Protein AF-A0A6A6MNB9-F1 (afdb_monomer_lite)

Sequence (271 aa):
MAFPYVEAVLGFMVLMYVFETYLDLRQHSALKLPTLPKTLEGVISQEKFEKSRAYSLDKSHFNFVHEFVTILLDSAILYFGILPWLWKITDLPFSLYSTFVIEARHGFNKQTIWLFSRDLFKGICVAIVLGPPIVSAIVLIVQAYMYGFFKNKRIVLYDTLIQQCKDDEEIVAVIAHEVGHWKLNHTMYSFIAVQILTFLQFGGYTLVRNSSDLFRSFGFDTQPVLIGLIIFQHTVIPLQHLVSFGLNLADAFAKKLGYASALRAGLVKLQ

Organism: Hevea brasiliensis (NCBI:txid3981)

Foldseek 3Di:
DQDLLLCVLLVVLVVVLVVVVVVLVVVLVVLPDLDDPPVCVPLDDSVRSVVVSVVVNVVSVVVVVVSVVVSVVVNCCQVVLVVVVVVCLVCVVVVCCCQVPVCVVVVNHDDDPVVVVVVSVVSVVVCVVPPPVVVVVVVPDDAADKDDDDPDTDGDDDPVNVVPDPDPVLVVLVVVVRVVCVVVCVVVVVVVVVVVVVVVLVVVLVVCQPPCSQCVSSPDNDRDPVVSSVSSVSVCVVVVVVVVVVVVVCVVVVVVVPCVPSVVVNVSVVD

Radius of gyration: 25.66 Å; chains: 1; bounding box: 55×46×77 Å

Structure (mmCIF, N/CA/C/O backbone):
data_AF-A0A6A6MNB9-F1
#
_entry.id   AF-A0A6A6MNB9-F1
#
loop_
_atom_site.group_PDB
_atom_site.id
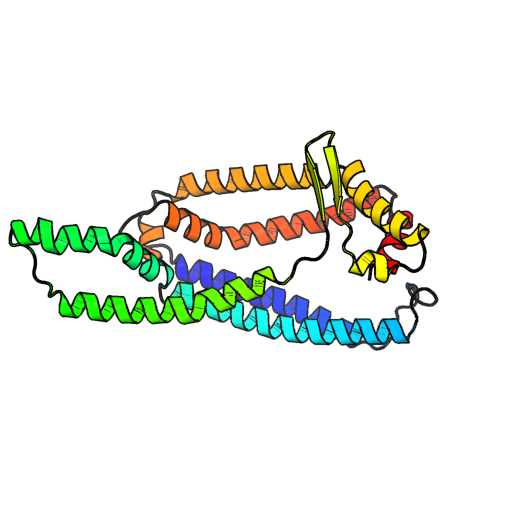_atom_site.type_symbol
_atom_site.label_atom_id
_atom_site.label_alt_id
_atom_site.label_comp_id
_atom_site.label_asym_id
_atom_site.label_entity_id
_atom_site.label_seq_id
_atom_site.pdbx_PDB_ins_code
_atom_site.Cartn_x
_atom_site.Cartn_y
_atom_site.Cartn_z
_atom_site.occupancy
_atom_site.B_iso_or_equiv
_atom_site.auth_seq_id
_atom_site.auth_comp_id
_atom_site.auth_asym_id
_atom_site.auth_atom_id
_atom_site.pdbx_PDB_model_num
ATOM 1 N N . MET A 1 1 ? 28.739 -13.456 -9.953 1.00 53.12 1 MET A N 1
ATOM 2 C CA . MET A 1 1 ? 27.298 -13.773 -10.037 1.00 53.12 1 MET A CA 1
ATOM 3 C C . MET A 1 1 ? 26.547 -12.527 -9.624 1.00 53.12 1 MET A C 1
ATOM 5 O O . MET A 1 1 ? 26.899 -11.970 -8.591 1.00 53.12 1 MET A O 1
ATOM 9 N N . ALA A 1 2 ? 25.614 -12.049 -10.449 1.00 72.12 2 ALA A N 1
ATOM 10 C CA . ALA A 1 2 ? 24.735 -10.951 -10.056 1.00 72.12 2 ALA A CA 1
ATOM 11 C C . ALA A 1 2 ? 23.847 -11.417 -8.892 1.00 72.12 2 ALA A C 1
ATOM 13 O O . ALA A 1 2 ? 23.491 -12.595 -8.824 1.00 72.12 2 ALA A O 1
ATOM 14 N N . PHE A 1 3 ? 23.550 -10.524 -7.951 1.00 78.06 3 PHE A N 1
ATOM 15 C CA . PHE A 1 3 ? 22.668 -10.844 -6.834 1.00 78.06 3 PHE A CA 1
ATOM 16 C C . PHE A 1 3 ? 21.230 -11.055 -7.354 1.00 78.06 3 PHE A C 1
ATOM 18 O O . PHE A 1 3 ? 20.764 -10.229 -8.139 1.00 78.06 3 PHE A O 1
ATOM 25 N N . PRO A 1 4 ? 20.523 -12.127 -6.949 1.00 84.62 4 PRO A N 1
ATOM 26 C CA . PRO A 1 4 ? 19.180 -12.439 -7.442 1.00 84.62 4 PRO A CA 1
ATOM 27 C C . PRO A 1 4 ? 18.123 -11.559 -6.749 1.00 84.62 4 PRO A C 1
ATOM 29 O O . PRO A 1 4 ? 17.464 -11.970 -5.793 1.00 84.62 4 PRO A O 1
ATOM 32 N N . TYR A 1 5 ? 18.019 -10.293 -7.170 1.00 83.25 5 TYR A N 1
ATOM 33 C CA . TYR A 1 5 ? 17.159 -9.297 -6.516 1.00 83.25 5 TYR A CA 1
ATOM 34 C C . TYR A 1 5 ? 15.671 -9.654 -6.584 1.00 83.25 5 TYR A C 1
ATOM 36 O O . TYR A 1 5 ? 14.959 -9.465 -5.600 1.00 83.25 5 TYR A O 1
ATOM 44 N N . VAL A 1 6 ? 15.205 -10.174 -7.720 1.00 83.19 6 VAL A N 1
ATOM 45 C CA . VAL A 1 6 ? 13.795 -10.533 -7.925 1.00 83.19 6 VAL A CA 1
ATOM 46 C C . VAL A 1 6 ? 13.410 -11.683 -7.002 1.00 83.19 6 VAL A C 1
ATOM 48 O O . VAL A 1 6 ? 12.414 -11.600 -6.289 1.00 83.19 6 VAL A O 1
ATOM 51 N N . GLU A 1 7 ? 14.235 -12.723 -6.946 1.00 88.19 7 GLU A N 1
ATOM 52 C CA . GLU A 1 7 ? 14.025 -13.897 -6.105 1.00 88.19 7 GLU A CA 1
ATOM 53 C C . GLU A 1 7 ? 14.111 -13.548 -4.618 1.00 88.19 7 GLU A C 1
ATOM 55 O O . GLU A 1 7 ? 13.328 -14.065 -3.824 1.00 88.19 7 GLU A O 1
ATOM 60 N N . ALA A 1 8 ? 15.020 -12.645 -4.233 1.00 87.12 8 ALA A N 1
ATOM 61 C CA . ALA A 1 8 ? 15.122 -12.165 -2.859 1.00 87.12 8 ALA A CA 1
ATOM 62 C C . ALA A 1 8 ? 13.871 -11.379 -2.430 1.00 87.12 8 ALA A C 1
ATOM 64 O O . ALA A 1 8 ? 13.353 -11.610 -1.335 1.00 87.12 8 ALA A O 1
ATOM 65 N N . VAL A 1 9 ? 13.364 -10.486 -3.290 1.00 85.06 9 VAL A N 1
ATOM 66 C CA . VAL A 1 9 ? 12.137 -9.719 -3.024 1.00 85.06 9 VAL A CA 1
ATOM 67 C C . VAL A 1 9 ? 10.927 -10.651 -2.954 1.00 85.06 9 VAL A C 1
ATOM 69 O O . VAL A 1 9 ? 10.207 -10.614 -1.958 1.00 85.06 9 VAL A O 1
ATOM 72 N N . LEU A 1 10 ? 10.746 -11.550 -3.929 1.00 87.38 10 LEU A N 1
ATOM 73 C CA . LEU A 1 10 ? 9.660 -12.542 -3.913 1.00 87.38 10 LEU A CA 1
ATOM 74 C C . LEU A 1 10 ? 9.721 -13.442 -2.680 1.00 87.38 10 LEU A C 1
ATOM 76 O O . LEU A 1 10 ? 8.710 -13.651 -2.013 1.00 87.38 10 LEU A O 1
ATOM 80 N N . GLY A 1 11 ? 10.907 -13.959 -2.355 1.00 89.75 11 GLY A N 1
ATOM 81 C CA . GLY A 1 11 ? 11.104 -14.827 -1.199 1.00 89.75 11 GLY A CA 1
ATOM 82 C C . GLY A 1 11 ? 10.726 -14.131 0.105 1.00 89.75 11 GLY A C 1
ATOM 83 O O . GLY A 1 11 ? 10.051 -14.723 0.948 1.00 89.75 11 GLY A O 1
ATOM 84 N N . PHE A 1 12 ? 11.095 -12.857 0.252 1.00 88.06 12 PHE A N 1
ATOM 85 C CA . PHE A 1 12 ? 10.701 -12.071 1.413 1.00 88.06 12 PHE A CA 1
ATOM 86 C C . PHE A 1 12 ? 9.191 -11.782 1.447 1.00 88.06 12 PHE A C 1
ATOM 88 O O . PHE A 1 12 ? 8.575 -11.927 2.501 1.00 88.06 12 PHE A O 1
ATOM 95 N N . MET A 1 13 ? 8.583 -11.417 0.314 1.00 87.12 13 MET A N 1
ATOM 96 C CA . MET A 1 13 ? 7.137 -11.170 0.224 1.00 87.12 13 MET A CA 1
ATOM 97 C C . MET A 1 13 ? 6.328 -12.404 0.633 1.00 87.12 13 MET A C 1
ATOM 99 O O . MET A 1 13 ? 5.415 -12.300 1.449 1.00 87.12 13 MET A O 1
ATOM 103 N N . VAL A 1 14 ? 6.706 -13.586 0.136 1.00 90.81 14 VAL A N 1
ATOM 104 C CA . VAL A 1 14 ? 6.062 -14.854 0.509 1.00 90.81 14 VAL A CA 1
ATOM 105 C C . VAL A 1 14 ? 6.261 -15.158 1.994 1.00 90.81 14 VAL A C 1
ATOM 107 O O . VAL A 1 14 ? 5.316 -15.571 2.664 1.00 90.81 14 VAL A O 1
ATOM 110 N N . LEU A 1 15 ? 7.462 -14.932 2.534 1.00 91.88 15 LEU A N 1
ATOM 111 C CA . LEU A 1 15 ? 7.738 -15.129 3.959 1.00 91.88 15 LEU A CA 1
ATOM 112 C C . LEU A 1 15 ? 6.849 -14.239 4.835 1.00 91.88 15 LEU A C 1
ATOM 114 O O . LEU A 1 15 ? 6.270 -14.729 5.808 1.00 91.88 15 LEU A O 1
ATOM 118 N N . MET A 1 16 ? 6.717 -12.958 4.487 1.00 87.69 16 MET A N 1
ATOM 119 C CA . MET A 1 16 ? 5.851 -12.028 5.212 1.00 87.69 16 MET A CA 1
ATOM 120 C C . MET A 1 16 ? 4.384 -12.414 5.100 1.00 87.69 16 MET A C 1
ATOM 122 O O . MET A 1 16 ? 3.710 -12.480 6.123 1.00 87.69 16 MET A O 1
ATOM 126 N N . TYR A 1 17 ? 3.916 -12.766 3.901 1.00 90.69 17 TYR A N 1
ATOM 127 C CA . TYR A 1 17 ? 2.554 -13.251 3.696 1.00 90.69 17 TYR A CA 1
ATOM 128 C C . TYR A 1 17 ? 2.242 -14.470 4.577 1.00 90.69 17 TYR A C 1
ATOM 130 O O . TYR A 1 17 ? 1.201 -14.517 5.231 1.00 90.69 17 TYR A O 1
ATOM 138 N N . VAL A 1 18 ? 3.157 -15.445 4.658 1.00 93.75 18 VAL A N 1
ATOM 139 C CA . VAL A 1 18 ? 2.996 -16.623 5.528 1.00 93.75 18 VAL A CA 1
ATOM 140 C C . VAL A 1 18 ? 2.939 -16.220 7.003 1.00 93.75 18 VAL A C 1
ATOM 142 O O . VAL A 1 18 ? 2.114 -16.746 7.753 1.00 93.75 18 VAL A O 1
ATOM 145 N N . PHE A 1 19 ? 3.797 -15.292 7.430 1.00 91.44 19 PHE A N 1
ATOM 146 C CA . PHE A 1 19 ? 3.819 -14.807 8.808 1.00 91.44 19 PHE A CA 1
ATOM 147 C C . PHE A 1 19 ? 2.530 -14.061 9.186 1.00 91.44 19 PHE A C 1
ATOM 149 O O . PHE A 1 19 ? 1.942 -14.351 10.229 1.00 91.44 19 PHE A O 1
ATOM 156 N N . GLU A 1 20 ? 2.061 -13.146 8.341 1.00 88.38 20 GLU A N 1
ATOM 157 C CA . GLU A 1 20 ? 0.822 -12.394 8.565 1.00 88.38 20 GLU A CA 1
ATOM 158 C C . GLU A 1 20 ? -0.400 -13.316 8.516 1.00 88.38 20 GLU A C 1
ATOM 160 O O . GLU A 1 20 ? -1.214 -13.298 9.438 1.00 88.38 20 GLU A O 1
ATOM 165 N N . THR A 1 21 ? -0.452 -14.243 7.554 1.00 92.81 21 THR A N 1
ATOM 166 C CA . THR A 1 21 ? -1.491 -15.284 7.493 1.00 92.81 21 THR A CA 1
ATOM 167 C C . THR A 1 21 ? -1.512 -16.126 8.771 1.00 92.81 21 THR A C 1
ATOM 169 O O . THR A 1 21 ? -2.580 -16.462 9.282 1.00 92.81 21 THR A O 1
ATOM 172 N N . TYR A 1 22 ? -0.350 -16.457 9.340 1.00 94.25 22 TYR A N 1
ATOM 173 C CA . TYR A 1 22 ? -0.275 -17.155 10.624 1.00 94.25 22 TYR A CA 1
ATOM 174 C C . TYR A 1 22 ? -0.872 -16.332 11.778 1.00 94.25 22 TYR A C 1
ATOM 176 O O . TYR A 1 22 ? -1.612 -16.883 12.603 1.00 94.25 22 TYR A O 1
ATOM 184 N N . LEU A 1 23 ? -0.585 -15.028 11.852 1.00 91.12 23 LEU A N 1
ATOM 185 C CA . LEU A 1 23 ? -1.183 -14.145 12.860 1.00 91.12 23 LEU A CA 1
ATOM 186 C C . LEU A 1 23 ? -2.703 -14.044 12.683 1.00 91.12 23 LEU A C 1
ATOM 188 O O . LEU A 1 23 ? -3.442 -14.183 13.663 1.00 91.12 23 LEU A O 1
ATOM 192 N N . ASP A 1 24 ? -3.169 -13.912 11.445 1.00 91.19 24 ASP A N 1
ATOM 193 C CA . ASP A 1 24 ? -4.589 -13.852 11.113 1.00 91.19 24 ASP A CA 1
ATOM 194 C C . ASP A 1 24 ? -5.310 -15.157 11.443 1.00 91.19 24 ASP A C 1
ATOM 196 O O . ASP A 1 24 ? -6.410 -15.130 11.989 1.00 91.19 24 ASP A O 1
ATOM 200 N N . LEU A 1 25 ? -4.695 -16.320 11.207 1.00 94.00 25 LEU A N 1
ATOM 201 C CA . LEU A 1 25 ? -5.262 -17.616 11.598 1.00 94.00 25 LEU A CA 1
ATOM 202 C C . LEU A 1 25 ? -5.440 -17.727 13.116 1.00 94.00 25 LEU A C 1
ATOM 204 O O . LEU A 1 25 ? -6.449 -18.267 13.592 1.00 94.00 25 LEU A O 1
ATOM 208 N N . ARG A 1 26 ? -4.488 -17.196 13.893 1.00 93.50 26 ARG A N 1
ATOM 209 C CA . ARG A 1 26 ? -4.605 -17.135 15.358 1.00 93.50 26 ARG A CA 1
ATOM 210 C C . ARG A 1 26 ? -5.730 -16.203 15.785 1.00 93.50 26 ARG A C 1
ATOM 212 O O . ARG A 1 26 ? -6.530 -16.587 16.640 1.00 93.50 26 ARG A O 1
ATOM 219 N N . GLN A 1 27 ? -5.821 -15.027 15.172 1.00 90.38 27 GLN A N 1
ATOM 220 C CA . GLN A 1 27 ? -6.891 -14.071 15.441 1.00 90.38 27 GLN A CA 1
ATOM 221 C C . GLN A 1 27 ? -8.264 -14.647 15.064 1.00 90.38 27 GLN A C 1
ATOM 223 O O . GLN A 1 27 ? -9.201 -14.592 15.858 1.00 90.38 27 GLN A O 1
ATOM 228 N N . HIS A 1 28 ? -8.372 -15.291 13.904 1.00 92.00 28 HIS A N 1
ATOM 229 C CA . HIS A 1 28 ? -9.586 -15.949 13.431 1.00 92.00 28 HIS A CA 1
ATOM 230 C C . HIS A 1 28 ? -10.033 -17.073 14.372 1.00 92.00 28 HIS A C 1
ATOM 232 O O . HIS A 1 28 ? -11.219 -17.226 14.660 1.00 92.00 28 HIS A O 1
ATOM 238 N N . SER A 1 29 ? -9.082 -17.844 14.901 1.00 91.06 29 SER A N 1
ATOM 239 C CA . SER A 1 29 ? -9.365 -18.883 15.896 1.00 91.06 29 SER A CA 1
ATOM 240 C C . SER A 1 29 ? -9.867 -18.289 17.214 1.00 91.06 29 SER A C 1
ATOM 242 O O . SER A 1 29 ? -10.810 -18.819 17.798 1.00 91.06 29 SER A O 1
ATOM 244 N N . ALA A 1 30 ? -9.296 -17.165 17.659 1.00 88.62 30 ALA A N 1
ATOM 245 C CA . ALA A 1 30 ? -9.767 -16.454 18.846 1.00 88.62 30 ALA A CA 1
ATOM 246 C C . ALA A 1 30 ? -11.190 -15.892 18.659 1.00 88.62 30 ALA A C 1
ATOM 248 O O . ALA A 1 30 ? -12.012 -16.002 19.567 1.00 88.62 30 ALA A O 1
ATOM 249 N N . LEU A 1 31 ? -11.515 -15.372 17.470 1.00 87.44 31 LEU A N 1
ATOM 250 C CA . LEU A 1 31 ? -12.849 -14.855 17.133 1.00 87.44 31 LEU A CA 1
ATOM 251 C C . LEU A 1 31 ? -13.948 -15.930 17.128 1.00 87.44 31 LEU A C 1
ATOM 253 O O . LEU A 1 31 ? -15.121 -15.595 17.258 1.00 87.44 31 LEU A O 1
ATOM 257 N N . LYS A 1 32 ? -13.606 -17.217 16.997 1.00 88.75 32 LYS A N 1
ATOM 258 C CA . LYS A 1 32 ? -14.587 -18.317 17.065 1.00 88.75 32 LYS A CA 1
ATOM 259 C C . LYS A 1 32 ? -15.058 -18.621 18.485 1.00 88.75 32 LYS A C 1
ATOM 261 O O . LYS A 1 32 ? -16.058 -19.320 18.643 1.00 88.75 32 LYS A O 1
ATOM 266 N N . LEU A 1 33 ? -14.360 -18.132 19.511 1.00 86.50 33 LEU A N 1
ATOM 267 C CA . LEU A 1 33 ? -14.742 -18.372 20.899 1.00 86.50 33 LEU A CA 1
ATOM 268 C C . LEU A 1 33 ? -16.074 -17.661 21.198 1.00 86.50 33 LEU A C 1
ATOM 270 O O . LEU A 1 33 ? -16.161 -16.439 21.060 1.00 86.50 33 LEU A O 1
ATOM 274 N N . PRO A 1 34 ? -17.124 -18.392 21.620 1.00 80.19 34 PRO A N 1
ATOM 275 C CA . PRO A 1 34 ? -18.442 -17.799 21.810 1.00 80.19 34 PRO A CA 1
ATOM 276 C C . PRO A 1 34 ? -18.583 -17.035 23.132 1.00 80.19 34 PRO A C 1
ATOM 278 O O . PRO A 1 34 ? -19.619 -16.427 23.388 1.00 80.19 34 PRO A O 1
ATOM 281 N N . THR A 1 35 ? -17.559 -17.079 23.981 1.00 82.19 35 THR A N 1
ATOM 282 C CA . THR A 1 35 ? -17.596 -16.557 25.344 1.00 82.19 35 THR A CA 1
ATOM 283 C C . THR A 1 35 ? -17.229 -15.082 25.383 1.00 82.19 35 THR A C 1
ATOM 285 O O . THR A 1 35 ? -16.123 -14.708 24.982 1.00 82.19 35 THR A O 1
ATOM 288 N N . LEU A 1 36 ? -18.120 -14.264 25.942 1.00 81.31 36 LEU A N 1
ATOM 289 C CA . LEU A 1 36 ? -17.799 -12.892 26.309 1.00 81.31 36 LEU A CA 1
ATOM 290 C C . LEU A 1 36 ? -16.693 -12.905 27.386 1.00 81.31 36 LEU A C 1
ATOM 292 O O . LEU A 1 36 ? -16.807 -13.637 28.372 1.00 81.31 36 LEU A O 1
ATOM 296 N N . PRO A 1 37 ? -15.607 -12.129 27.233 1.00 82.56 37 PRO A N 1
ATOM 297 C CA . PRO A 1 37 ? -14.605 -11.998 28.281 1.00 82.56 37 PRO A CA 1
ATOM 298 C C . PRO A 1 37 ? -15.206 -11.393 29.555 1.00 82.56 37 PRO A C 1
ATOM 300 O O . PRO A 1 37 ? -15.880 -10.367 29.492 1.00 82.56 37 PRO A O 1
ATOM 303 N N . LYS A 1 38 ? -14.870 -11.955 30.725 1.00 82.19 38 LYS A N 1
ATOM 304 C CA . LYS A 1 38 ? -15.375 -11.506 32.041 1.00 82.19 38 LYS A CA 1
ATOM 305 C C . LYS A 1 38 ? -15.180 -10.010 32.319 1.00 82.19 38 LYS A C 1
ATOM 307 O O . LYS A 1 38 ? -15.912 -9.407 33.087 1.00 82.19 38 LYS A O 1
ATOM 312 N N . THR A 1 39 ? -14.172 -9.395 31.704 1.00 78.12 39 THR A N 1
ATOM 313 C CA . THR A 1 39 ? -13.856 -7.964 31.843 1.00 78.12 39 THR A CA 1
ATOM 314 C C . THR A 1 39 ? -14.801 -7.034 31.076 1.00 78.12 39 THR A C 1
ATOM 316 O O . THR A 1 39 ? -14.749 -5.821 31.303 1.00 78.12 39 THR A O 1
ATOM 319 N N . LEU A 1 40 ? -15.611 -7.583 30.166 1.00 75.88 40 LEU A N 1
ATOM 320 C CA . LEU A 1 40 ? -16.587 -6.879 29.328 1.00 75.88 40 LEU A CA 1
ATOM 321 C C . LEU A 1 40 ? -18.040 -7.215 29.710 1.00 75.88 40 LEU A C 1
ATOM 323 O O . LEU A 1 40 ? -18.972 -6.633 29.151 1.00 75.88 40 LEU A O 1
ATOM 327 N N . GLU A 1 41 ? -18.240 -8.117 30.676 1.00 77.31 41 GLU A N 1
ATOM 328 C CA . GLU A 1 41 ? -19.553 -8.408 31.252 1.00 77.31 41 GLU A CA 1
ATOM 329 C C . GLU A 1 41 ? -20.147 -7.135 31.881 1.00 77.31 41 GLU A C 1
ATOM 331 O O . GLU A 1 41 ? -19.490 -6.430 32.646 1.00 77.31 41 GLU A O 1
ATOM 336 N N . GLY A 1 42 ? -21.390 -6.809 31.512 1.00 78.06 42 GLY A N 1
ATOM 337 C CA . GLY A 1 42 ? -22.090 -5.599 31.965 1.00 78.06 42 GLY A CA 1
ATOM 338 C C . GLY A 1 42 ? -21.775 -4.324 31.174 1.00 78.06 42 GLY A C 1
ATOM 339 O O . GLY A 1 42 ? -22.409 -3.299 31.407 1.00 78.06 42 GLY A O 1
ATOM 340 N N . VAL A 1 43 ? -20.838 -4.380 30.223 1.00 77.31 43 VAL A N 1
ATOM 341 C CA . VAL A 1 43 ? -20.449 -3.236 29.383 1.00 77.31 43 VAL A CA 1
ATOM 342 C C . VAL A 1 43 ? -21.025 -3.351 27.968 1.00 77.31 43 VAL A C 1
ATOM 344 O O . VAL A 1 43 ? -21.470 -2.361 27.392 1.00 77.31 43 VAL A O 1
ATOM 347 N N . ILE A 1 44 ? -21.039 -4.565 27.412 1.00 78.12 44 ILE A N 1
ATOM 348 C CA . ILE A 1 44 ? -21.584 -4.873 26.085 1.00 78.12 44 ILE A CA 1
ATOM 349 C C . ILE A 1 44 ? -22.658 -5.952 26.247 1.00 78.12 44 ILE A C 1
ATOM 351 O O . ILE A 1 44 ? -22.474 -6.910 26.998 1.00 78.12 44 ILE A O 1
ATOM 355 N N . SER A 1 45 ? -23.792 -5.801 25.555 1.00 83.88 45 SER A N 1
ATOM 356 C CA . SER A 1 45 ? -24.829 -6.836 25.538 1.00 83.88 45 SER A CA 1
ATOM 357 C C . SER A 1 45 ? -24.354 -8.067 24.763 1.00 83.88 45 SER A C 1
ATOM 359 O O . SER A 1 45 ? -23.634 -7.950 23.769 1.00 83.88 45 SER A O 1
ATOM 361 N N . GLN A 1 46 ? -24.804 -9.254 25.175 1.00 84.50 46 GLN A N 1
ATOM 362 C CA . GLN A 1 46 ? -24.467 -10.507 24.491 1.00 84.50 46 GLN A CA 1
ATOM 363 C C . GLN A 1 46 ? -24.832 -10.462 22.993 1.00 84.50 46 GLN A C 1
ATOM 365 O O . GLN A 1 46 ? -24.058 -10.909 22.153 1.00 84.50 46 GLN A O 1
ATOM 370 N N . GLU A 1 47 ? -25.957 -9.828 22.645 1.00 84.50 47 GLU A N 1
ATOM 371 C CA . GLU A 1 47 ? -26.385 -9.638 21.255 1.00 84.50 47 GLU A CA 1
ATOM 372 C C . GLU A 1 47 ? -25.403 -8.772 20.442 1.00 84.50 47 GLU A C 1
ATOM 374 O O . GLU A 1 47 ? -25.038 -9.132 19.321 1.00 84.50 47 GLU A O 1
ATOM 379 N N . LYS A 1 48 ? -24.936 -7.637 20.994 1.00 79.31 48 LYS A N 1
ATOM 380 C CA . LYS A 1 48 ? -23.962 -6.767 20.306 1.00 79.31 48 LYS A CA 1
ATOM 381 C C . LYS A 1 48 ? -22.618 -7.483 20.147 1.00 79.31 48 LYS A C 1
ATOM 383 O O . LYS A 1 48 ? -21.991 -7.362 19.095 1.00 79.31 48 LYS A O 1
ATOM 388 N N . PHE A 1 49 ? -22.204 -8.261 21.149 1.00 84.81 49 PHE A N 1
ATOM 389 C CA . PHE A 1 49 ? -20.998 -9.084 21.071 1.00 84.81 49 PHE A CA 1
ATOM 390 C C . PHE A 1 49 ? -21.088 -10.123 19.947 1.00 84.81 49 PHE A C 1
ATOM 392 O O . PHE A 1 49 ? -20.175 -10.217 19.131 1.00 84.81 49 PHE A O 1
ATOM 399 N N . GLU A 1 50 ? -22.195 -10.860 19.851 1.00 86.69 50 GLU A N 1
ATOM 400 C CA . GLU A 1 50 ? -22.391 -11.861 18.797 1.00 86.69 50 GLU A CA 1
ATOM 401 C C . GLU A 1 50 ? -22.430 -11.240 17.398 1.00 86.69 50 GLU A C 1
ATOM 403 O O . GLU A 1 50 ? -21.797 -11.777 16.486 1.00 86.69 50 GLU A O 1
ATOM 408 N N . LYS A 1 51 ? -23.079 -10.079 17.235 1.00 84.38 51 LYS A N 1
ATOM 409 C CA . LYS A 1 51 ? -23.075 -9.321 15.971 1.00 84.38 51 LYS A CA 1
ATOM 410 C C . LYS A 1 51 ? -21.673 -8.840 15.583 1.00 84.38 51 LYS A C 1
ATOM 412 O O . LYS A 1 51 ? -21.258 -9.051 14.447 1.00 84.38 51 LYS A O 1
ATOM 417 N N . SER A 1 52 ? -20.926 -8.240 16.515 1.00 77.94 52 SER A N 1
ATOM 418 C CA . SER A 1 52 ? -19.548 -7.775 16.274 1.00 77.94 52 SER A CA 1
ATOM 419 C C . SER A 1 52 ? -18.598 -8.940 15.963 1.00 77.94 52 SER A C 1
ATOM 421 O O . SER A 1 52 ? -17.760 -8.848 15.062 1.00 77.94 52 SER A O 1
ATOM 423 N N . ARG A 1 53 ? -18.781 -10.082 16.639 1.00 85.50 53 ARG A N 1
ATOM 424 C CA . ARG A 1 53 ? -18.041 -11.322 16.376 1.00 85.50 53 ARG A CA 1
ATOM 425 C C . ARG A 1 53 ? -18.339 -11.873 14.983 1.00 85.50 53 ARG A C 1
ATOM 427 O O . ARG A 1 53 ? -17.396 -12.181 14.262 1.00 85.50 53 ARG A O 1
ATOM 434 N N . ALA A 1 54 ? -19.614 -11.979 14.601 1.00 86.19 54 ALA A N 1
ATOM 435 C CA . ALA A 1 54 ? -20.020 -12.438 13.271 1.00 86.19 54 ALA A CA 1
ATOM 436 C C . ALA A 1 54 ? -19.442 -11.534 12.170 1.00 86.19 54 ALA A C 1
ATOM 438 O O . ALA A 1 54 ? -18.759 -12.025 11.277 1.00 86.19 54 ALA A O 1
ATOM 439 N N . TYR A 1 55 ? -19.585 -10.214 12.318 1.00 84.81 55 TYR A N 1
ATOM 440 C CA . TYR A 1 55 ? -18.979 -9.237 11.410 1.00 84.81 55 TYR A CA 1
ATOM 441 C C . TYR A 1 55 ? -17.452 -9.385 11.310 1.00 84.81 55 TYR A C 1
ATOM 443 O O . TYR A 1 55 ? -16.886 -9.367 10.219 1.00 84.81 55 TYR A O 1
ATOM 451 N N . SER A 1 56 ? -16.767 -9.567 12.443 1.00 83.69 56 SER A N 1
ATOM 452 C CA . SER A 1 56 ? -15.309 -9.742 12.471 1.00 83.69 56 SER A CA 1
ATOM 453 C C . SER A 1 56 ? -14.862 -11.057 11.824 1.00 83.69 56 SER A C 1
ATOM 455 O O . SER A 1 56 ? -13.799 -11.099 11.207 1.00 83.69 56 SER A O 1
ATOM 457 N N . LEU A 1 57 ? -15.657 -12.126 11.944 1.00 88.25 57 LEU A N 1
ATOM 458 C CA . LEU A 1 57 ? -15.406 -13.403 11.270 1.00 88.25 57 LEU A CA 1
ATOM 459 C C . LEU A 1 57 ? -15.559 -13.270 9.753 1.00 88.25 57 LEU A C 1
ATOM 461 O O . LEU A 1 57 ? -14.653 -13.693 9.035 1.00 88.25 57 LEU A O 1
ATOM 465 N N . ASP A 1 58 ? -16.628 -12.624 9.286 1.00 86.31 58 ASP A N 1
ATOM 466 C CA . ASP A 1 58 ? -16.854 -12.373 7.857 1.00 86.31 58 ASP A CA 1
ATOM 467 C C . ASP A 1 58 ? -15.743 -11.488 7.273 1.00 86.31 58 ASP A C 1
ATOM 469 O O . ASP A 1 58 ? -15.167 -11.799 6.227 1.00 86.31 58 ASP A O 1
ATOM 473 N N . LYS A 1 59 ? -15.357 -10.424 7.991 1.00 82.81 59 LYS A N 1
ATOM 474 C CA . LYS A 1 59 ? -14.231 -9.562 7.606 1.00 82.81 59 LYS A CA 1
ATOM 475 C C . LYS A 1 59 ? -12.913 -10.334 7.564 1.00 82.81 59 LYS A C 1
ATOM 477 O O . LYS A 1 59 ? -12.115 -10.119 6.660 1.00 82.81 59 LYS A O 1
ATOM 482 N N . SER A 1 60 ? -12.685 -11.236 8.515 1.00 87.69 60 SER A N 1
ATOM 483 C CA . SER A 1 60 ? -11.495 -12.088 8.537 1.00 87.69 60 SER A CA 1
ATOM 484 C C . SER A 1 60 ? -11.472 -13.065 7.356 1.00 87.69 60 SER A C 1
ATOM 486 O O . SER A 1 60 ? -10.423 -13.220 6.739 1.00 87.69 60 SER A O 1
ATOM 488 N N . HIS A 1 61 ? -12.607 -13.669 6.981 1.00 88.31 61 HIS A N 1
ATOM 489 C CA . HIS A 1 61 ? -12.711 -14.492 5.765 1.00 88.31 61 HIS A CA 1
ATOM 490 C C . HIS A 1 61 ? -12.405 -13.694 4.505 1.00 88.31 61 HIS A C 1
ATOM 492 O O . HIS A 1 61 ? -11.618 -14.150 3.676 1.00 88.31 61 HIS A O 1
ATOM 498 N N . PHE A 1 62 ? -12.977 -12.495 4.384 1.00 83.94 62 PHE A N 1
ATOM 499 C CA . PHE A 1 62 ? -12.659 -11.595 3.282 1.00 83.94 62 PHE A CA 1
ATOM 500 C C . PHE A 1 62 ? -11.166 -11.242 3.259 1.00 83.94 62 PHE A C 1
ATOM 502 O O . PHE A 1 62 ? -10.558 -11.320 2.196 1.00 83.94 62 PHE A O 1
ATOM 509 N N . ASN A 1 63 ? -10.567 -10.931 4.416 1.00 84.50 63 ASN A N 1
ATOM 510 C CA . ASN A 1 63 ? -9.143 -10.603 4.523 1.00 84.50 63 ASN A CA 1
ATOM 511 C C . ASN A 1 63 ? -8.260 -11.738 3.998 1.00 84.50 63 ASN A C 1
ATOM 513 O O . ASN A 1 63 ? -7.379 -11.492 3.187 1.00 84.50 63 ASN A O 1
ATOM 517 N N . PHE A 1 64 ? -8.539 -12.992 4.372 1.00 90.62 64 PHE A N 1
ATOM 518 C CA . PHE A 1 64 ? -7.767 -14.134 3.868 1.00 90.62 64 PHE A CA 1
ATOM 519 C C . PHE A 1 64 ? -7.801 -14.245 2.341 1.00 90.62 64 PHE A C 1
ATOM 521 O O . PHE A 1 64 ? -6.775 -14.523 1.722 1.00 90.62 64 PHE A O 1
ATOM 528 N N . VAL A 1 65 ? -8.970 -14.031 1.730 1.00 89.94 65 VAL A N 1
ATOM 529 C CA . VAL A 1 65 ? -9.111 -14.066 0.267 1.00 89.94 65 VAL A CA 1
ATOM 530 C C . VAL A 1 65 ? -8.409 -12.868 -0.368 1.00 89.94 65 VAL A C 1
ATOM 532 O O . VAL A 1 65 ? -7.691 -13.043 -1.349 1.00 89.94 65 VAL A O 1
ATOM 535 N N . HIS A 1 66 ? -8.592 -11.675 0.198 1.00 83.31 66 HIS A N 1
ATOM 536 C CA . HIS A 1 66 ? -7.953 -10.446 -0.258 1.00 83.31 66 HIS A CA 1
ATOM 537 C C . HIS A 1 66 ? -6.430 -10.586 -0.264 1.00 83.31 66 HIS A C 1
ATOM 539 O O . HIS A 1 66 ? -5.822 -10.463 -1.323 1.00 83.31 66 HIS A O 1
ATOM 545 N N . GLU A 1 67 ? -5.824 -10.934 0.873 1.00 86.00 67 GLU A N 1
ATOM 546 C CA . GLU A 1 67 ? -4.369 -11.073 0.994 1.00 86.00 67 GLU A CA 1
ATOM 547 C C . GLU A 1 67 ? -3.815 -12.162 0.073 1.00 86.00 67 GLU A C 1
ATOM 549 O O . GLU A 1 67 ? -2.765 -11.980 -0.541 1.00 86.00 67 GLU A O 1
ATOM 554 N N . PHE A 1 68 ? -4.541 -13.273 -0.096 1.00 89.38 68 PHE A N 1
ATOM 555 C CA . PHE A 1 68 ? -4.152 -14.327 -1.035 1.00 89.38 68 PHE A CA 1
ATOM 556 C C . PHE A 1 68 ? -4.162 -13.853 -2.497 1.00 89.38 68 PHE A C 1
ATOM 558 O O . PHE A 1 68 ? -3.247 -14.160 -3.261 1.00 89.38 68 PHE A O 1
ATOM 565 N N . VAL A 1 69 ? -5.180 -13.095 -2.908 1.00 85.38 69 VAL A N 1
ATOM 566 C CA . VAL A 1 69 ? -5.241 -12.532 -4.265 1.00 85.38 69 VAL A CA 1
ATOM 567 C C . VAL A 1 69 ? -4.154 -11.474 -4.460 1.00 85.38 69 VAL A C 1
ATOM 569 O O . VAL A 1 69 ? -3.492 -11.481 -5.498 1.00 85.38 69 VAL A O 1
ATOM 572 N N . THR A 1 70 ? -3.927 -10.614 -3.466 1.00 80.38 70 THR A N 1
ATOM 573 C CA . THR A 1 70 ? -2.895 -9.570 -3.495 1.00 80.38 70 THR A CA 1
ATOM 574 C C . THR A 1 70 ? -1.503 -10.169 -3.673 1.00 80.38 70 THR A C 1
ATOM 576 O O . THR A 1 70 ? -0.815 -9.811 -4.628 1.00 80.38 70 THR A O 1
ATOM 579 N N . ILE A 1 71 ? -1.110 -11.159 -2.857 1.00 87.88 71 ILE A N 1
ATOM 580 C CA . ILE A 1 71 ? 0.222 -11.775 -2.986 1.00 87.88 71 ILE A CA 1
ATOM 581 C C . ILE A 1 71 ? 0.408 -12.475 -4.338 1.00 87.88 71 ILE A C 1
ATOM 583 O O . ILE A 1 71 ? 1.502 -12.427 -4.907 1.00 87.88 71 ILE A O 1
ATOM 587 N N . LEU A 1 72 ? -0.643 -13.097 -4.889 1.00 87.00 72 LEU A N 1
ATOM 588 C CA . LEU A 1 72 ? -0.596 -13.705 -6.221 1.00 87.00 72 LEU A CA 1
ATOM 589 C C . LEU A 1 72 ? -0.415 -12.656 -7.320 1.00 87.00 72 LEU A C 1
ATOM 591 O O . LEU A 1 72 ? 0.403 -12.858 -8.220 1.00 87.00 72 LEU A O 1
ATOM 595 N N . LEU A 1 73 ? -1.159 -11.550 -7.253 1.00 81.31 73 LEU A N 1
ATOM 596 C CA . LEU A 1 73 ? -1.065 -10.459 -8.220 1.00 81.31 73 LEU A CA 1
ATOM 597 C C . LEU A 1 73 ? 0.303 -9.783 -8.166 1.00 81.31 73 LEU A C 1
ATOM 599 O O . LEU A 1 73 ? 0.939 -9.646 -9.211 1.00 81.31 73 LEU A O 1
ATOM 603 N N . ASP A 1 74 ? 0.790 -9.430 -6.980 1.00 81.62 74 ASP A N 1
ATOM 604 C CA . ASP A 1 74 ? 2.088 -8.775 -6.821 1.00 81.62 74 ASP A CA 1
ATOM 605 C C . ASP A 1 74 ? 3.233 -9.686 -7.279 1.00 81.62 74 ASP A C 1
ATOM 607 O O . ASP A 1 74 ? 4.126 -9.258 -8.018 1.00 81.62 74 ASP A O 1
ATOM 611 N N . SER A 1 75 ? 3.165 -10.976 -6.928 1.00 85.06 75 SER A N 1
ATOM 612 C CA . SER A 1 75 ? 4.134 -11.971 -7.396 1.00 85.06 75 SER A CA 1
ATOM 613 C C . SER A 1 75 ? 4.102 -12.113 -8.917 1.00 85.06 75 SER A C 1
ATOM 615 O O . SER A 1 75 ? 5.157 -12.180 -9.546 1.00 85.06 75 SER A O 1
ATOM 617 N N . ALA A 1 76 ? 2.916 -12.117 -9.534 1.00 81.25 76 ALA A N 1
ATOM 618 C CA . ALA A 1 76 ? 2.767 -12.176 -10.985 1.00 81.25 76 ALA A CA 1
ATOM 619 C C . ALA A 1 76 ? 3.293 -10.904 -11.672 1.00 81.25 76 ALA A C 1
ATOM 621 O O . ALA A 1 76 ? 4.002 -11.003 -12.673 1.00 81.25 76 ALA A O 1
ATOM 622 N N . ILE A 1 77 ? 3.004 -9.716 -11.131 1.00 80.25 77 ILE A N 1
ATOM 623 C CA . ILE A 1 77 ? 3.507 -8.431 -11.641 1.00 80.25 77 ILE A CA 1
ATOM 624 C C . ILE A 1 77 ? 5.034 -8.425 -11.674 1.00 80.25 77 ILE A C 1
ATOM 626 O O . ILE A 1 77 ? 5.627 -8.021 -12.683 1.00 80.25 77 ILE A O 1
ATOM 630 N N . LEU A 1 78 ? 5.655 -8.892 -10.591 1.00 81.44 78 LEU A N 1
ATOM 631 C CA . LEU A 1 78 ? 7.104 -8.933 -10.455 1.00 81.44 78 LEU A CA 1
ATOM 632 C C . LEU A 1 78 ? 7.725 -10.018 -11.349 1.00 81.44 78 LEU A C 1
ATOM 634 O O . LEU A 1 78 ? 8.683 -9.743 -12.068 1.00 81.44 78 LEU A O 1
ATOM 638 N N . TYR A 1 79 ? 7.154 -11.227 -11.352 1.00 80.19 79 TYR A N 1
ATOM 639 C CA . TYR A 1 79 ? 7.679 -12.378 -12.092 1.00 80.19 79 TYR A CA 1
ATOM 640 C C . TYR A 1 79 ? 7.526 -12.235 -13.612 1.00 80.19 79 TYR A C 1
ATOM 642 O O . TYR A 1 79 ? 8.457 -12.527 -14.359 1.00 80.19 79 TYR A O 1
ATOM 650 N N . PHE A 1 80 ? 6.374 -11.754 -14.090 1.00 79.06 80 PHE A N 1
ATOM 651 C CA . PHE A 1 80 ? 6.125 -11.556 -15.524 1.00 79.06 80 PHE A CA 1
ATOM 652 C C . PHE A 1 80 ? 6.672 -10.226 -16.061 1.00 79.06 80 PHE A C 1
ATOM 654 O O . PHE A 1 80 ? 6.514 -9.939 -17.248 1.00 79.06 80 PHE A O 1
ATOM 661 N N . GLY A 1 81 ? 7.310 -9.404 -15.221 1.00 77.88 81 GLY A N 1
ATOM 662 C CA . GLY A 1 81 ? 7.912 -8.145 -15.657 1.00 77.88 81 GLY A CA 1
ATOM 663 C C . GLY A 1 81 ? 6.884 -7.145 -16.195 1.00 77.88 81 GLY A C 1
ATOM 664 O O . GLY A 1 81 ? 7.151 -6.434 -17.169 1.00 77.88 81 GLY A O 1
ATOM 665 N N . ILE A 1 82 ? 5.711 -7.060 -15.558 1.00 77.44 82 ILE A N 1
ATOM 666 C CA . ILE A 1 82 ? 4.635 -6.146 -15.978 1.00 77.44 82 ILE A CA 1
ATOM 667 C C . ILE A 1 82 ? 5.081 -4.681 -15.836 1.00 77.44 82 ILE A C 1
ATOM 669 O O . ILE A 1 82 ? 4.757 -3.855 -16.686 1.00 77.44 82 ILE A O 1
ATOM 673 N N . LEU A 1 83 ? 5.890 -4.358 -14.820 1.00 75.25 83 LEU A N 1
ATOM 674 C CA . LEU A 1 83 ? 6.471 -3.020 -14.634 1.00 75.25 83 LEU A CA 1
ATOM 675 C C . LEU A 1 83 ? 7.399 -2.600 -15.800 1.00 75.25 83 LEU A C 1
ATOM 677 O O . LEU A 1 83 ? 7.177 -1.528 -16.368 1.00 75.25 83 LEU A O 1
ATOM 681 N N . PRO A 1 84 ? 8.388 -3.417 -16.227 1.00 72.62 84 PRO A N 1
ATOM 682 C CA . PRO A 1 84 ? 9.139 -3.189 -17.466 1.00 72.62 84 PRO A CA 1
ATOM 683 C C . PRO A 1 84 ? 8.265 -3.004 -18.692 1.00 72.62 84 PRO A C 1
ATOM 685 O O . PRO A 1 84 ? 8.528 -2.145 -19.535 1.00 72.62 84 PRO A O 1
ATOM 688 N N . TRP A 1 85 ? 7.223 -3.820 -18.803 1.00 75.06 85 TRP A N 1
ATOM 689 C CA . TRP A 1 85 ? 6.310 -3.761 -19.927 1.00 75.06 85 TRP A CA 1
ATOM 690 C C . TRP A 1 85 ? 5.522 -2.435 -19.958 1.00 75.06 85 TRP A C 1
ATOM 692 O O . TRP A 1 85 ? 5.451 -1.803 -21.013 1.00 75.06 85 TRP A O 1
ATOM 702 N N . LEU A 1 86 ? 5.039 -1.942 -18.811 1.00 72.75 86 LEU A N 1
ATOM 703 C CA . LEU A 1 86 ? 4.405 -0.621 -18.693 1.00 72.75 86 LEU A CA 1
ATOM 704 C C . LEU A 1 86 ? 5.363 0.517 -19.069 1.00 72.75 86 LEU A C 1
ATOM 706 O O . LEU A 1 86 ? 4.982 1.422 -19.812 1.00 72.75 86 LEU A O 1
ATOM 710 N N . TRP A 1 87 ? 6.616 0.452 -18.614 1.00 73.12 87 TRP A N 1
ATOM 711 C CA . TRP A 1 87 ? 7.623 1.459 -18.957 1.00 73.12 87 TRP A CA 1
ATOM 712 C C . TRP A 1 87 ? 7.917 1.503 -20.465 1.00 73.12 87 TRP A C 1
ATOM 714 O O . TRP A 1 87 ? 8.055 2.573 -21.061 1.00 73.12 87 TRP A O 1
ATOM 724 N N . LYS A 1 88 ? 7.944 0.340 -21.124 1.00 71.62 88 LYS A N 1
ATOM 725 C CA . LYS A 1 88 ? 8.109 0.266 -22.583 1.00 71.62 88 LYS A CA 1
ATOM 726 C C . LYS A 1 88 ? 6.969 0.951 -23.340 1.00 71.62 88 LYS A C 1
ATOM 728 O O . LYS A 1 88 ? 7.221 1.528 -24.393 1.00 71.62 88 LYS A O 1
ATOM 733 N N . ILE A 1 89 ? 5.738 0.934 -22.818 1.00 75.00 89 ILE A N 1
ATOM 734 C CA . ILE A 1 89 ? 4.614 1.675 -23.418 1.00 75.00 89 ILE A CA 1
ATOM 735 C C . ILE A 1 89 ? 4.826 3.183 -23.289 1.00 75.00 89 ILE A C 1
ATOM 737 O O . ILE A 1 89 ? 4.535 3.923 -24.227 1.00 75.00 89 ILE A O 1
ATOM 741 N N . THR A 1 90 ? 5.337 3.652 -22.149 1.00 72.56 90 THR A N 1
ATOM 742 C CA . THR A 1 90 ? 5.588 5.086 -21.956 1.00 72.56 90 THR A CA 1
ATOM 743 C C . THR A 1 90 ? 6.727 5.600 -22.835 1.00 72.56 90 THR A C 1
ATOM 745 O O . THR A 1 90 ? 6.632 6.710 -23.353 1.00 72.56 90 THR A O 1
ATOM 748 N N . ASP A 1 91 ? 7.750 4.777 -23.084 1.00 74.88 91 ASP A N 1
ATOM 749 C CA . ASP A 1 91 ? 8.855 5.108 -24.000 1.00 74.88 91 ASP A CA 1
ATOM 750 C C . ASP A 1 91 ? 8.489 4.932 -25.485 1.00 74.88 91 ASP A C 1
ATOM 752 O O . ASP A 1 91 ? 9.222 5.362 -26.379 1.00 74.88 91 ASP A O 1
ATOM 756 N N . LEU A 1 92 ? 7.336 4.332 -25.776 1.00 74.81 92 LEU A N 1
ATOM 757 C CA . LEU A 1 92 ? 6.920 3.956 -27.120 1.00 74.81 92 LEU A CA 1
ATOM 758 C C . LEU A 1 92 ? 6.846 5.115 -28.128 1.00 74.81 92 LEU A C 1
ATOM 760 O O . LEU A 1 92 ? 7.316 4.924 -29.250 1.00 74.81 92 LEU A O 1
ATOM 764 N N . PRO A 1 93 ? 6.300 6.307 -27.802 1.00 77.25 93 PRO A N 1
ATOM 765 C CA . PRO A 1 93 ? 6.247 7.415 -28.758 1.00 77.25 93 PRO A CA 1
ATOM 766 C C . PRO A 1 93 ? 7.649 7.873 -29.178 1.00 77.25 93 PRO A C 1
ATOM 768 O O . PRO A 1 93 ? 7.890 8.184 -30.345 1.00 77.25 93 PRO A O 1
ATOM 771 N N . PHE A 1 94 ? 8.591 7.857 -28.234 1.00 81.81 94 PHE A N 1
ATOM 772 C CA . PHE A 1 94 ? 9.985 8.225 -28.465 1.00 81.81 94 PHE A CA 1
ATOM 773 C C . PHE A 1 94 ? 10.728 7.133 -29.239 1.00 81.81 94 PHE A C 1
ATOM 775 O O . PHE A 1 94 ? 11.471 7.437 -30.172 1.00 81.81 94 PHE A O 1
ATOM 782 N N . SER A 1 95 ? 10.468 5.863 -28.918 1.00 74.06 95 SER A N 1
ATOM 783 C CA . SER A 1 95 ? 11.002 4.712 -29.650 1.00 74.06 95 SER A CA 1
ATOM 784 C C . SER A 1 95 ? 10.502 4.673 -31.098 1.00 74.06 95 SER A C 1
ATOM 786 O O . SER A 1 95 ? 11.311 4.522 -32.010 1.00 74.06 95 SER A O 1
ATOM 788 N N . LEU A 1 96 ? 9.207 4.914 -31.337 1.00 78.12 96 LEU A N 1
ATOM 789 C CA . LEU A 1 96 ? 8.630 5.037 -32.679 1.00 78.12 96 LEU A CA 1
ATOM 790 C C . LEU A 1 96 ? 9.332 6.119 -33.498 1.00 78.12 96 LEU A C 1
ATOM 792 O O . LEU A 1 96 ? 9.684 5.890 -34.655 1.00 78.12 96 LEU A O 1
ATOM 796 N N . TYR A 1 97 ? 9.549 7.289 -32.899 1.00 79.44 97 TYR A N 1
ATOM 797 C CA . TYR A 1 97 ? 10.229 8.392 -33.566 1.00 79.44 97 TYR A CA 1
ATOM 798 C C . TYR A 1 97 ? 11.696 8.052 -33.865 1.00 79.44 97 TYR A C 1
ATOM 800 O O . TYR A 1 97 ? 12.165 8.259 -34.984 1.00 79.44 97 TYR A O 1
ATOM 808 N N . SER A 1 98 ? 12.414 7.459 -32.910 1.00 78.12 98 SER A N 1
ATOM 809 C CA . SER A 1 98 ? 13.790 7.007 -33.132 1.00 78.12 98 SER A CA 1
ATOM 810 C C . SER A 1 98 ? 13.871 5.991 -34.274 1.00 78.12 98 SER A C 1
ATOM 812 O O . SER A 1 98 ? 14.584 6.213 -35.249 1.00 78.12 98 SER A O 1
ATOM 814 N N . THR A 1 99 ? 13.087 4.917 -34.225 1.00 72.12 99 THR A N 1
ATOM 815 C CA . THR A 1 99 ? 13.204 3.797 -35.169 1.00 72.12 99 THR A CA 1
ATOM 816 C C . THR A 1 99 ? 12.631 4.117 -36.555 1.00 72.12 99 THR A C 1
ATOM 818 O O . THR A 1 99 ? 13.246 3.814 -37.580 1.00 72.12 99 THR A O 1
ATOM 821 N N . PHE A 1 100 ? 11.465 4.764 -36.630 1.00 79.06 100 PHE A N 1
ATOM 822 C CA . PHE A 1 100 ? 10.777 5.001 -37.905 1.00 79.06 100 PHE A CA 1
ATOM 823 C C . PHE A 1 100 ? 11.051 6.374 -38.528 1.00 79.06 100 PHE A C 1
ATOM 825 O O . PHE A 1 100 ? 10.712 6.568 -39.694 1.00 79.06 100 PHE A O 1
ATOM 832 N N . VAL A 1 101 ? 11.696 7.306 -37.813 1.00 80.69 101 VAL A N 1
ATOM 833 C CA . VAL A 1 101 ? 12.114 8.604 -38.376 1.00 80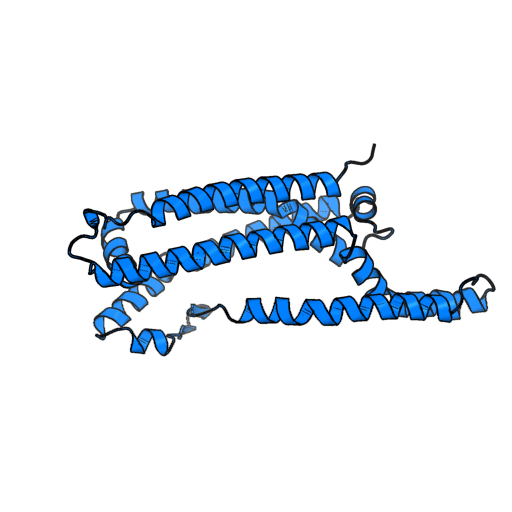.69 101 VAL A CA 1
ATOM 834 C C . VAL A 1 101 ? 13.632 8.732 -38.414 1.00 80.69 101 VAL A C 1
ATOM 836 O O . VAL A 1 101 ? 14.180 9.003 -39.481 1.00 80.69 101 VAL A O 1
ATOM 839 N N . ILE A 1 102 ? 14.327 8.533 -37.291 1.00 81.88 102 ILE A N 1
ATOM 840 C CA . ILE A 1 102 ? 15.782 8.751 -37.215 1.00 81.88 102 ILE A CA 1
ATOM 841 C C . ILE A 1 102 ? 16.533 7.595 -37.890 1.00 81.88 102 ILE A C 1
ATOM 843 O O . ILE A 1 102 ? 17.249 7.804 -38.868 1.00 81.88 102 ILE A O 1
ATOM 847 N N . GLU A 1 103 ? 16.332 6.361 -37.436 1.00 77.50 103 GLU A N 1
ATOM 848 C CA . GLU A 1 103 ? 17.018 5.177 -37.969 1.00 77.50 103 GLU A CA 1
ATOM 849 C C . GLU A 1 103 ? 16.593 4.855 -39.404 1.00 77.50 103 GLU A C 1
ATOM 851 O O . GLU A 1 103 ? 17.430 4.463 -40.217 1.00 77.50 103 GLU A O 1
ATOM 856 N N . ALA A 1 104 ? 15.317 5.072 -39.745 1.00 76.12 104 ALA A N 1
ATOM 857 C CA . ALA A 1 104 ? 14.823 4.938 -41.114 1.00 76.12 104 ALA A CA 1
ATOM 858 C C . ALA A 1 104 ? 15.491 5.942 -42.072 1.00 76.12 104 ALA A C 1
ATOM 860 O O . ALA A 1 104 ? 15.862 5.566 -43.183 1.00 76.12 104 ALA A O 1
ATOM 861 N N . ARG A 1 105 ? 15.724 7.190 -41.634 1.00 78.12 105 ARG A N 1
ATOM 862 C CA . ARG A 1 105 ? 16.452 8.208 -42.417 1.00 78.12 105 ARG A CA 1
ATOM 863 C C . ARG A 1 105 ? 17.915 7.825 -42.661 1.00 78.12 105 ARG A C 1
ATOM 865 O O . ARG A 1 105 ? 18.478 8.224 -43.676 1.00 78.12 105 ARG A O 1
ATOM 872 N N . HIS A 1 106 ? 18.515 7.047 -41.762 1.00 77.75 106 HIS A N 1
ATOM 873 C CA . HIS A 1 106 ? 19.898 6.575 -41.868 1.00 77.75 106 HIS A CA 1
ATOM 874 C C . HIS A 1 106 ? 20.034 5.128 -42.387 1.00 77.75 106 HIS A C 1
ATOM 876 O O . HIS A 1 106 ? 21.147 4.617 -42.464 1.00 77.75 106 HIS A O 1
ATOM 882 N N . GLY A 1 107 ? 18.932 4.470 -42.769 1.00 73.56 107 GLY A N 1
ATOM 883 C CA . GLY A 1 107 ? 18.940 3.126 -43.361 1.00 73.56 107 GLY A CA 1
ATOM 884 C C . GLY A 1 107 ? 19.196 1.965 -42.388 1.00 73.56 107 GLY A C 1
ATOM 885 O O . GLY A 1 107 ? 19.484 0.858 -42.838 1.00 73.56 107 GLY A O 1
ATOM 886 N N . PHE A 1 108 ? 19.091 2.180 -41.072 1.00 70.06 108 PHE A N 1
ATOM 887 C CA . PHE A 1 108 ? 19.375 1.158 -40.049 1.00 70.06 108 PHE A CA 1
ATOM 888 C C . PHE A 1 108 ? 18.150 0.333 -39.608 1.00 70.06 108 PHE A C 1
ATOM 890 O O . PHE A 1 108 ? 18.313 -0.707 -38.969 1.00 70.06 108 PHE A O 1
ATOM 897 N N . ASN A 1 109 ? 16.928 0.748 -39.960 1.00 71.69 109 ASN A N 1
ATOM 898 C CA . ASN A 1 109 ? 15.700 0.096 -39.494 1.00 71.69 109 ASN A CA 1
ATOM 899 C C . ASN A 1 109 ? 15.414 -1.237 -40.224 1.00 71.69 109 ASN A C 1
ATOM 901 O O . ASN A 1 109 ? 15.397 -1.295 -41.453 1.00 71.69 109 ASN A O 1
ATOM 905 N N . LYS A 1 110 ? 15.129 -2.302 -39.458 1.00 71.25 110 LYS A N 1
ATOM 906 C CA . LYS A 1 110 ? 14.745 -3.641 -39.956 1.00 71.25 110 LYS A CA 1
ATOM 907 C C . LYS A 1 110 ? 13.374 -4.130 -39.457 1.00 71.25 110 LYS A C 1
ATOM 909 O O . LYS A 1 110 ? 12.999 -5.266 -39.741 1.00 71.25 110 LYS A O 1
ATOM 914 N N . GLN A 1 111 ? 12.636 -3.325 -38.690 1.00 68.06 111 GLN A N 1
ATOM 915 C CA . GLN A 1 111 ? 11.347 -3.708 -38.101 1.00 68.06 111 GLN A CA 1
ATOM 916 C C . GLN A 1 111 ? 10.153 -3.201 -38.923 1.00 68.06 111 GLN A C 1
ATOM 918 O O . GLN A 1 111 ? 10.199 -2.133 -39.527 1.00 68.06 111 GLN A O 1
ATOM 923 N N . THR A 1 112 ? 9.047 -3.957 -38.907 1.00 79.38 112 THR A N 1
ATOM 924 C CA . THR A 1 112 ? 7.809 -3.589 -39.621 1.00 79.38 112 THR A CA 1
ATOM 925 C C . THR A 1 112 ? 6.792 -2.984 -38.655 1.00 79.38 112 THR A C 1
ATOM 927 O O . THR A 1 112 ? 6.508 -3.579 -37.615 1.00 79.38 112 THR A O 1
ATOM 930 N N . ILE A 1 113 ? 6.173 -1.863 -39.041 1.00 73.06 113 ILE A N 1
ATOM 931 C CA . ILE A 1 113 ? 5.131 -1.155 -38.266 1.00 73.06 113 ILE A CA 1
ATOM 932 C C . ILE A 1 113 ? 3.998 -2.098 -37.826 1.00 73.06 113 ILE A C 1
ATOM 934 O O . ILE A 1 113 ? 3.496 -1.990 -36.714 1.00 73.06 113 ILE A O 1
ATOM 938 N N . TRP A 1 114 ? 3.641 -3.080 -38.658 1.00 68.00 114 TRP A N 1
ATOM 939 C CA . TRP A 1 114 ? 2.562 -4.027 -38.369 1.00 68.00 114 TRP A CA 1
ATOM 940 C C . TRP A 1 114 ? 2.808 -4.920 -37.142 1.00 68.00 114 TRP A C 1
ATOM 942 O O . TRP A 1 114 ? 1.925 -5.082 -36.300 1.00 68.00 114 TRP A O 1
ATOM 952 N N . LEU A 1 115 ? 4.014 -5.481 -37.019 1.00 73.50 115 LEU A N 1
ATOM 953 C CA . LEU A 1 115 ? 4.392 -6.330 -35.882 1.00 73.50 115 LEU A CA 1
ATOM 954 C C . LEU A 1 115 ? 4.402 -5.522 -34.580 1.00 73.50 115 LEU A C 1
ATOM 956 O O . LEU A 1 115 ? 3.878 -5.969 -33.563 1.00 73.50 115 LEU A O 1
ATOM 960 N N . PHE A 1 116 ? 4.912 -4.295 -34.661 1.00 70.44 116 PHE A N 1
ATOM 961 C CA . PHE A 1 116 ? 4.965 -3.350 -33.556 1.00 70.44 116 PHE A CA 1
ATOM 962 C C . PHE A 1 116 ? 3.569 -2.956 -33.047 1.00 70.44 116 PHE A C 1
ATOM 964 O O . PHE A 1 116 ? 3.279 -3.061 -31.854 1.00 70.44 116 PHE A O 1
ATOM 971 N N . SER A 1 117 ? 2.669 -2.552 -33.949 1.00 71.88 117 SER A N 1
ATOM 972 C CA . SER A 1 117 ? 1.312 -2.132 -33.584 1.00 71.88 117 SER A CA 1
ATOM 973 C C . SER A 1 117 ? 0.487 -3.268 -32.974 1.00 71.88 117 SER A C 1
ATOM 975 O O . SER A 1 117 ? -0.298 -3.028 -32.055 1.00 71.88 117 SER A O 1
ATOM 977 N N . ARG A 1 118 ? 0.676 -4.511 -33.438 1.00 71.75 118 ARG A N 1
ATOM 978 C CA . ARG A 1 118 ? -0.055 -5.677 -32.920 1.00 71.75 118 ARG A CA 1
ATOM 979 C C . ARG A 1 118 ? 0.307 -5.997 -31.470 1.00 71.75 118 ARG A C 1
ATOM 981 O O . ARG A 1 118 ? -0.575 -6.338 -30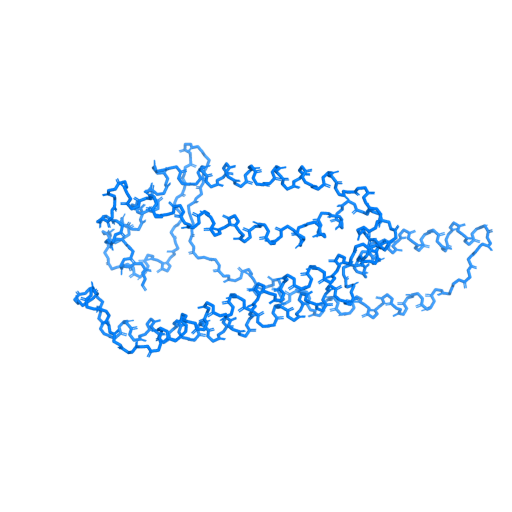.680 1.00 71.75 118 ARG A O 1
ATOM 988 N N . ASP A 1 119 ? 1.586 -5.915 -31.126 1.00 68.19 119 ASP A N 1
ATOM 989 C CA . ASP A 1 119 ? 2.056 -6.278 -29.789 1.00 68.19 119 ASP A CA 1
ATOM 990 C C . ASP A 1 119 ? 1.783 -5.155 -28.770 1.00 68.19 119 ASP A C 1
ATOM 992 O O . ASP A 1 119 ? 1.428 -5.441 -27.625 1.00 68.19 119 ASP A O 1
ATOM 996 N N . LEU A 1 120 ? 1.793 -3.888 -29.207 1.00 66.50 120 LEU A N 1
ATOM 997 C CA . LEU A 1 120 ? 1.324 -2.752 -28.407 1.00 66.50 120 LEU A CA 1
ATOM 998 C C . LEU A 1 120 ? -0.158 -2.879 -28.028 1.00 66.50 120 LEU A C 1
ATOM 1000 O O . LEU A 1 120 ? -0.535 -2.702 -26.869 1.00 66.50 120 LEU A O 1
ATOM 1004 N N . PHE A 1 121 ? -1.000 -3.188 -29.016 1.00 75.88 121 PHE A N 1
ATOM 1005 C CA . PHE A 1 121 ? -2.448 -3.244 -28.837 1.00 75.88 121 PHE A CA 1
ATOM 1006 C C . PHE A 1 121 ? -2.860 -4.283 -27.786 1.00 75.88 121 PHE A C 1
ATOM 1008 O O . PHE A 1 121 ? -3.642 -3.981 -26.886 1.00 75.88 121 PHE A O 1
ATOM 1015 N N . LYS A 1 122 ? -2.276 -5.488 -27.847 1.00 69.06 122 LYS A N 1
ATOM 1016 C CA . LYS A 1 122 ? -2.568 -6.572 -26.893 1.00 69.06 122 LYS A CA 1
ATOM 1017 C C . LYS A 1 122 ? -2.322 -6.160 -25.451 1.00 69.06 122 LYS A C 1
ATOM 1019 O O . LYS A 1 122 ? -3.106 -6.494 -24.571 1.00 69.06 122 LYS A O 1
ATOM 1024 N N . GLY A 1 123 ? -1.234 -5.445 -25.217 1.00 55.69 123 GLY A N 1
ATOM 1025 C CA . GLY A 1 123 ? -0.861 -5.074 -23.873 1.00 55.69 123 GLY A CA 1
ATOM 1026 C C . GLY A 1 123 ? -1.728 -3.941 -23.299 1.00 55.69 123 GLY A C 1
ATOM 1027 O O . GLY A 1 123 ? -2.186 -4.041 -22.162 1.00 55.69 123 GLY A O 1
ATOM 1028 N N . ILE A 1 124 ? -2.068 -2.919 -24.097 1.00 64.88 124 ILE A N 1
ATOM 1029 C CA . ILE A 1 124 ? -2.988 -1.845 -23.668 1.00 64.88 124 ILE A CA 1
ATOM 1030 C C . ILE A 1 124 ? -4.361 -2.412 -23.260 1.00 64.88 124 ILE A C 1
ATOM 1032 O O . ILE A 1 124 ? -4.929 -1.982 -22.254 1.00 64.88 124 ILE A O 1
ATOM 1036 N N . CYS A 1 125 ? -4.873 -3.416 -23.982 1.00 67.44 125 CYS A N 1
ATOM 1037 C CA . CYS A 1 125 ? -6.133 -4.077 -23.634 1.00 67.44 125 CYS A CA 1
ATOM 1038 C C . CYS A 1 125 ? -6.108 -4.726 -22.241 1.00 67.44 125 CYS A C 1
ATOM 1040 O O . CYS A 1 125 ? -7.096 -4.646 -21.517 1.00 67.44 125 CYS A O 1
ATOM 1042 N N . VAL A 1 126 ? -4.988 -5.331 -21.838 1.00 67.50 126 VAL A N 1
ATOM 1043 C CA . VAL A 1 126 ? -4.858 -5.974 -20.519 1.00 67.50 126 VAL A CA 1
ATOM 1044 C C . VAL A 1 126 ? -4.844 -4.931 -19.395 1.00 67.50 126 VAL A C 1
ATOM 1046 O O . VAL A 1 126 ? -5.517 -5.107 -18.381 1.00 67.50 126 VAL A O 1
ATOM 1049 N N . ALA A 1 127 ? -4.140 -3.812 -19.586 1.00 53.44 127 ALA A N 1
ATOM 1050 C CA . ALA A 1 127 ? -4.021 -2.762 -18.572 1.00 53.44 127 ALA A CA 1
ATOM 1051 C C . ALA A 1 127 ? -5.352 -2.033 -18.292 1.00 53.44 127 ALA A C 1
ATOM 1053 O O . ALA A 1 127 ? -5.679 -1.762 -17.135 1.00 53.44 127 ALA A O 1
ATOM 1054 N N . ILE A 1 128 ? -6.140 -1.751 -19.336 1.00 64.19 128 ILE A N 1
ATOM 1055 C CA . ILE A 1 128 ? -7.433 -1.051 -19.217 1.00 64.19 128 ILE A CA 1
ATOM 1056 C C . ILE A 1 128 ? -8.489 -1.920 -18.523 1.00 64.19 128 ILE A C 1
ATOM 1058 O O . ILE A 1 128 ? -9.331 -1.394 -17.799 1.00 64.19 128 ILE A O 1
ATOM 1062 N N . VAL A 1 129 ? -8.445 -3.240 -18.718 1.00 70.06 129 VAL A N 1
ATOM 1063 C CA . VAL A 1 129 ? -9.420 -4.166 -18.125 1.00 70.06 129 VAL A CA 1
ATOM 1064 C C . VAL A 1 129 ? -9.172 -4.372 -16.628 1.00 70.06 129 VAL A C 1
ATOM 1066 O O . VAL A 1 129 ? -10.128 -4.511 -15.869 1.00 70.06 129 VAL A O 1
ATOM 1069 N N . LEU A 1 130 ? -7.911 -4.367 -16.187 1.00 60.25 130 LEU A N 1
ATOM 1070 C CA . LEU A 1 130 ? -7.556 -4.719 -14.808 1.00 60.25 130 LEU A CA 1
ATOM 1071 C C . LEU A 1 130 ? -7.344 -3.505 -13.889 1.00 60.25 130 LEU A C 1
ATOM 1073 O O . LEU A 1 130 ? -7.666 -3.583 -12.708 1.00 60.25 130 LEU A O 1
ATOM 1077 N N . GLY A 1 131 ? -6.838 -2.378 -14.397 1.00 49.81 131 GLY A N 1
ATOM 1078 C CA . GLY A 1 131 ? -6.424 -1.241 -13.559 1.00 49.81 131 GLY A CA 1
ATOM 1079 C C . GLY A 1 131 ? -7.564 -0.488 -12.847 1.00 49.81 131 GLY A C 1
ATOM 1080 O O . GLY A 1 131 ? -7.528 -0.345 -11.623 1.00 49.81 131 GLY A O 1
ATOM 1081 N N . PRO A 1 132 ? -8.588 0.006 -13.567 1.00 62.94 132 PRO A N 1
ATOM 1082 C CA . PRO A 1 132 ? -9.647 0.832 -12.978 1.00 62.94 132 PRO A CA 1
ATOM 1083 C C . PRO A 1 132 ? -10.495 0.152 -11.880 1.00 62.94 132 PRO A C 1
ATOM 1085 O O . PRO A 1 132 ? -10.772 0.816 -10.880 1.00 62.94 132 PRO A O 1
ATOM 1088 N N . PRO A 1 133 ? -10.877 -1.140 -11.977 1.00 53.81 133 PRO A N 1
ATOM 1089 C CA . PRO A 1 133 ? -11.625 -1.823 -10.914 1.00 53.81 133 PRO A CA 1
ATOM 1090 C C . PRO A 1 133 ? -10.847 -1.933 -9.597 1.00 53.81 133 PRO A C 1
ATOM 1092 O O . PRO A 1 133 ? -11.426 -1.773 -8.524 1.00 53.81 133 PRO A O 1
ATOM 1095 N N . ILE A 1 134 ? -9.530 -2.150 -9.681 1.00 51.72 134 ILE A N 1
ATOM 1096 C CA . ILE A 1 134 ? -8.642 -2.301 -8.520 1.00 51.72 134 ILE A CA 1
ATOM 1097 C C . ILE A 1 134 ? -8.504 -0.964 -7.787 1.00 51.72 134 ILE A C 1
ATOM 1099 O O . ILE A 1 134 ? -8.710 -0.886 -6.577 1.00 51.72 134 ILE A O 1
ATOM 1103 N N . VAL A 1 135 ? -8.239 0.117 -8.526 1.00 42.31 135 VAL A N 1
ATOM 1104 C CA . VAL A 1 135 ? -8.113 1.465 -7.946 1.00 42.31 135 VAL A CA 1
ATOM 1105 C C . VAL A 1 135 ? -9.454 1.956 -7.386 1.00 42.31 135 VAL A C 1
ATOM 1107 O O . VAL A 1 135 ? -9.492 2.571 -6.321 1.00 42.31 135 VAL A O 1
ATOM 1110 N N . SER A 1 136 ? -10.567 1.645 -8.056 1.00 37.06 136 SER A N 1
ATOM 1111 C CA . SER A 1 136 ? -11.908 2.038 -7.611 1.00 37.06 136 SER A CA 1
ATOM 1112 C C . SER A 1 136 ? -12.355 1.333 -6.324 1.00 37.06 136 SER A C 1
ATOM 1114 O O . SER A 1 136 ? -13.108 1.927 -5.554 1.00 37.06 136 SER A O 1
ATOM 1116 N N . ALA A 1 137 ? -11.911 0.099 -6.068 1.00 45.91 137 ALA A N 1
ATOM 1117 C CA . ALA A 1 137 ? -12.246 -0.638 -4.848 1.00 45.91 137 ALA A CA 1
ATOM 1118 C C . ALA A 1 137 ? -11.539 -0.070 -3.601 1.00 45.91 137 ALA A C 1
ATOM 1120 O O . ALA A 1 137 ? -12.118 -0.035 -2.517 1.00 45.91 137 ALA A O 1
ATOM 1121 N N . ILE A 1 138 ? -10.315 0.437 -3.770 1.00 45.19 138 ILE A N 1
ATOM 1122 C CA . ILE A 1 138 ? -9.473 0.973 -2.687 1.00 45.19 138 ILE A CA 1
ATOM 1123 C C . ILE A 1 138 ? -10.022 2.301 -2.137 1.00 45.19 138 ILE A C 1
ATOM 1125 O O . ILE A 1 138 ? -9.926 2.580 -0.943 1.00 45.19 138 ILE A O 1
ATOM 1129 N N . VAL A 1 139 ? -10.635 3.124 -2.991 1.00 44.00 139 VAL A N 1
ATOM 1130 C CA . VAL A 1 139 ? -11.098 4.477 -2.627 1.00 44.00 139 VAL A CA 1
ATOM 1131 C C . VAL A 1 139 ? -12.383 4.467 -1.778 1.00 44.00 139 VAL A C 1
ATOM 1133 O O . VAL A 1 1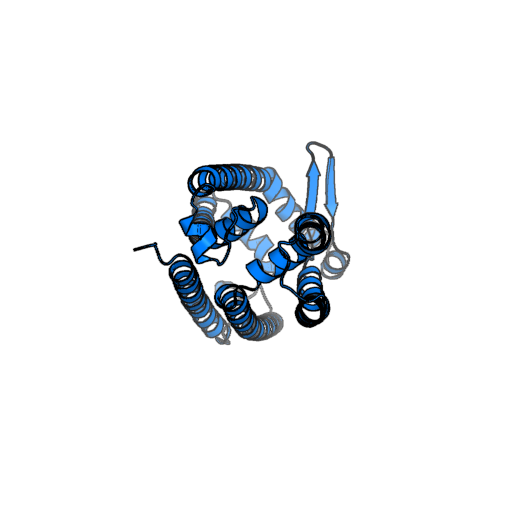39 ? -12.658 5.434 -1.073 1.00 44.00 139 VAL A O 1
ATOM 1136 N N . LEU A 1 140 ? -13.145 3.370 -1.761 1.00 50.25 140 LEU A N 1
ATOM 1137 C CA . LEU A 1 140 ? -14.446 3.279 -1.078 1.00 50.25 140 LEU A CA 1
ATOM 1138 C C . LEU A 1 140 ? -14.379 3.113 0.463 1.00 50.25 140 LEU A C 1
ATOM 1140 O O . LEU A 1 140 ? -15.422 2.972 1.095 1.00 50.25 140 LEU A O 1
ATOM 1144 N N . ILE A 1 141 ? -13.193 3.124 1.091 1.00 49.06 141 ILE A N 1
ATOM 1145 C CA . ILE A 1 141 ? -12.991 2.566 2.450 1.00 49.06 141 ILE A CA 1
ATOM 1146 C C . ILE A 1 141 ? -12.894 3.602 3.612 1.00 49.06 141 ILE A C 1
ATOM 1148 O O . ILE A 1 141 ? -12.923 3.206 4.775 1.00 49.06 141 ILE A O 1
ATOM 1152 N N . VAL A 1 142 ? -12.836 4.926 3.398 1.00 42.78 142 VAL A N 1
ATOM 1153 C CA . VAL A 1 142 ? -12.481 5.898 4.479 1.00 42.78 142 VAL A CA 1
ATOM 1154 C C . VAL A 1 142 ? -13.695 6.595 5.140 1.00 42.78 142 VAL A C 1
ATOM 1156 O O . VAL A 1 142 ? -14.596 7.028 4.431 1.00 42.78 142 VAL A O 1
ATOM 1159 N N . GLN A 1 143 ? -13.715 6.733 6.488 1.00 54.59 143 GLN A N 1
ATOM 1160 C CA . GLN A 1 143 ? -14.929 7.099 7.268 1.00 54.59 143 GLN A CA 1
ATOM 1161 C C . GLN A 1 143 ? -14.854 8.207 8.364 1.00 54.59 143 GLN A C 1
ATOM 1163 O O . GLN A 1 143 ? -15.917 8.566 8.843 1.00 54.59 143 GLN A O 1
ATOM 1168 N N . ALA A 1 144 ? -13.716 8.778 8.804 1.00 39.16 144 ALA A N 1
ATOM 1169 C CA . ALA A 1 144 ? -13.665 9.957 9.721 1.00 39.16 144 ALA A CA 1
ATOM 1170 C C . ALA A 1 144 ? -12.245 10.528 9.862 1.00 39.16 144 ALA A C 1
ATOM 1172 O O . ALA A 1 144 ? -11.301 9.746 9.900 1.00 39.16 144 ALA A O 1
ATOM 1173 N N . TYR A 1 145 ? -12.069 11.861 9.947 1.00 52.69 145 TYR A N 1
ATOM 1174 C CA . TYR A 1 145 ? -10.760 12.464 10.263 1.00 52.69 145 TYR A CA 1
ATOM 1175 C C . TYR A 1 145 ? -10.827 13.938 10.709 1.00 52.69 145 TYR A C 1
ATOM 1177 O O . TYR A 1 145 ? -11.662 14.721 10.256 1.00 52.69 145 TYR A O 1
ATOM 1185 N N . MET A 1 146 ? -9.876 14.353 11.553 1.00 47.59 146 MET A N 1
ATOM 1186 C CA . MET A 1 146 ? -9.592 15.765 11.841 1.00 47.59 146 MET A CA 1
ATOM 1187 C C . MET A 1 146 ? -8.472 16.292 10.939 1.00 47.59 146 MET A C 1
ATOM 1189 O O . MET A 1 146 ? -7.458 15.624 10.739 1.00 47.59 146 MET A O 1
ATOM 1193 N N . TYR A 1 147 ? -8.604 17.524 10.440 1.00 57.31 147 TYR A N 1
ATOM 1194 C CA . TYR A 1 147 ? -7.539 18.177 9.675 1.00 57.31 147 TYR A CA 1
ATOM 1195 C C . TYR A 1 147 ? -7.451 19.677 9.967 1.00 57.31 147 TYR A C 1
ATOM 1197 O O . TYR A 1 147 ? -8.417 20.342 10.348 1.00 57.31 147 TYR A O 1
ATOM 1205 N N . GLY A 1 148 ? -6.254 20.235 9.803 1.00 55.72 148 GLY A N 1
ATOM 1206 C CA . GLY A 1 148 ? -6.033 21.665 9.976 1.00 55.72 148 GLY A CA 1
ATOM 1207 C C . GLY A 1 148 ? -4.592 22.018 10.302 1.00 55.72 148 GLY A C 1
ATOM 1208 O O . GLY A 1 148 ? -3.877 21.264 10.963 1.00 55.72 148 GLY A O 1
ATOM 1209 N N . PHE A 1 149 ? -4.177 23.197 9.848 1.00 51.34 149 PHE A N 1
ATOM 1210 C CA . PHE A 1 149 ? -2.818 23.702 10.011 1.00 51.34 149 PHE A CA 1
ATOM 1211 C C . PHE A 1 149 ? -2.771 24.734 11.145 1.00 51.34 149 PHE A C 1
ATOM 1213 O O . PHE A 1 149 ? -3.555 25.685 11.185 1.00 51.34 149 PHE A O 1
ATOM 1220 N N . PHE A 1 150 ? -1.839 24.544 12.082 1.00 63.66 150 PHE A N 1
ATOM 1221 C CA . PHE A 1 150 ? -1.609 25.432 13.227 1.00 63.66 150 PHE A CA 1
ATOM 1222 C C . PHE A 1 150 ? -2.890 25.798 14.003 1.00 63.66 150 PHE A C 1
ATOM 1224 O O . PHE A 1 150 ? -3.468 24.929 14.660 1.00 63.66 150 PHE A O 1
ATOM 1231 N N . LYS A 1 151 ? -3.303 27.074 13.954 1.00 61.75 151 LYS A N 1
ATOM 1232 C CA . LYS A 1 151 ? -4.405 27.660 14.735 1.00 61.75 151 LYS A CA 1
ATOM 1233 C C . LYS A 1 151 ? -5.790 27.380 14.143 1.00 61.75 151 LYS A C 1
ATOM 1235 O O . LYS A 1 151 ? -6.771 27.455 14.871 1.00 61.75 151 LYS A O 1
ATOM 1240 N N . ASN A 1 152 ? -5.871 27.026 12.860 1.00 64.06 152 ASN A N 1
ATOM 1241 C CA . ASN A 1 152 ? -7.138 26.797 12.171 1.00 64.06 152 ASN A CA 1
ATOM 1242 C C . ASN A 1 152 ? -7.377 25.294 12.057 1.00 64.06 152 ASN A C 1
ATOM 1244 O O . ASN A 1 152 ? -6.866 24.639 11.145 1.00 64.06 152 ASN A O 1
ATOM 1248 N N . LYS A 1 153 ? -8.133 24.750 13.010 1.00 69.12 153 LYS A N 1
ATOM 1249 C CA . LYS A 1 153 ? -8.482 23.328 13.049 1.00 69.12 153 LYS A CA 1
ATOM 1250 C C . LYS A 1 153 ? -9.958 23.141 12.779 1.00 69.12 153 LYS A C 1
ATOM 1252 O O . LYS A 1 153 ? -10.779 23.912 13.270 1.00 69.12 153 LYS A O 1
ATOM 1257 N N . ARG A 1 154 ? -10.273 22.119 11.991 1.00 74.75 154 ARG A N 1
ATOM 1258 C CA . ARG A 1 154 ? -11.641 21.717 11.689 1.00 74.75 154 ARG A CA 1
ATOM 1259 C C . ARG A 1 154 ? -11.818 20.278 12.145 1.00 74.75 154 ARG A C 1
ATOM 1261 O O . ARG A 1 154 ? -10.956 19.431 11.913 1.00 74.75 154 ARG A O 1
ATOM 1268 N N . ILE A 1 155 ? -12.931 20.036 12.818 1.00 72.69 155 ILE A N 1
ATOM 1269 C CA . ILE A 1 155 ? -13.366 18.702 13.207 1.00 72.69 155 ILE A CA 1
ATOM 1270 C C . ILE A 1 155 ? -14.413 18.299 12.177 1.00 72.69 155 ILE A C 1
ATOM 1272 O O . ILE A 1 155 ? -15.391 19.024 11.999 1.00 72.69 155 ILE A O 1
ATOM 1276 N N . VAL A 1 156 ? -14.173 17.201 11.460 1.00 73.75 156 VAL A N 1
ATOM 1277 C CA . VAL A 1 156 ? -15.168 16.620 10.556 1.00 73.75 156 VAL A CA 1
ATOM 1278 C C . VAL A 1 156 ? -15.770 15.418 11.251 1.00 73.75 156 VAL A C 1
ATOM 1280 O O . VAL A 1 156 ? -15.075 14.450 11.551 1.00 73.75 156 VAL A O 1
ATOM 1283 N N . LEU A 1 157 ? -17.067 15.508 11.505 1.00 67.31 157 LEU A N 1
ATOM 1284 C CA . LEU A 1 157 ? -17.878 14.407 11.994 1.00 67.31 157 LEU A CA 1
ATOM 1285 C C . LEU A 1 157 ? -18.693 13.899 10.813 1.00 67.31 157 LEU A C 1
ATOM 1287 O O . LEU A 1 157 ? -19.306 14.696 10.101 1.00 67.31 157 LEU A O 1
ATOM 1291 N N . TYR A 1 158 ? -18.671 12.590 10.592 1.00 69.69 158 TYR A N 1
ATOM 1292 C CA . TYR A 1 158 ? -19.541 11.978 9.600 1.00 69.69 158 TYR A CA 1
ATOM 1293 C C . TYR A 1 158 ? -20.967 11.946 10.147 1.00 69.69 158 TYR A C 1
ATOM 1295 O O . TYR A 1 158 ? -21.190 11.761 11.345 1.00 69.69 158 TYR A O 1
ATOM 1303 N N . ASP A 1 159 ? -21.932 12.143 9.262 1.00 65.25 159 ASP A N 1
ATOM 1304 C CA . ASP A 1 159 ? -23.360 12.119 9.570 1.00 65.25 159 ASP A CA 1
ATOM 1305 C C . ASP A 1 159 ? -23.788 10.795 10.219 1.00 65.25 159 ASP A C 1
ATOM 1307 O O . ASP A 1 159 ? -24.570 10.795 11.169 1.00 65.25 159 ASP A O 1
ATOM 1311 N N . THR A 1 160 ? -23.202 9.682 9.783 1.00 69.56 160 THR A N 1
ATOM 1312 C CA . THR A 1 160 ? -23.409 8.350 10.363 1.00 69.56 160 THR A CA 1
ATOM 1313 C C . THR A 1 160 ? -22.972 8.257 11.824 1.00 69.56 160 THR A C 1
ATOM 1315 O O . THR A 1 160 ? -23.667 7.633 12.621 1.00 69.56 160 THR A O 1
ATOM 1318 N N . LEU A 1 161 ? -21.867 8.908 12.202 1.00 64.50 161 LEU A N 1
ATOM 1319 C CA . LEU A 1 161 ? -21.384 8.936 13.585 1.00 64.50 161 LEU A CA 1
ATOM 1320 C C . LEU A 1 161 ? -22.349 9.722 14.483 1.00 64.50 161 LEU A C 1
ATOM 1322 O O . LEU A 1 161 ? -22.666 9.282 15.584 1.00 64.50 161 LEU A O 1
ATOM 1326 N N . ILE A 1 162 ? -22.883 10.838 13.980 1.00 67.31 162 ILE A N 1
ATOM 1327 C CA . ILE A 1 162 ? -23.883 11.645 14.695 1.00 67.31 162 ILE A CA 1
ATOM 1328 C C . ILE A 1 162 ? -25.195 10.863 14.863 1.00 67.31 162 ILE A C 1
ATOM 1330 O O . ILE A 1 162 ? -25.810 10.928 15.920 1.00 67.31 162 ILE A O 1
ATOM 1334 N N . GLN A 1 163 ? -25.610 10.094 13.852 1.00 68.56 163 GLN A N 1
ATOM 1335 C CA . GLN A 1 163 ? -26.828 9.275 13.907 1.00 68.56 163 GLN A CA 1
ATOM 1336 C C . GLN A 1 163 ? -26.712 8.055 14.838 1.00 68.56 163 GLN A C 1
ATOM 1338 O O . GLN A 1 163 ? -27.731 7.533 15.288 1.00 68.56 163 GLN A O 1
ATOM 1343 N N . GLN A 1 164 ? -25.494 7.568 15.096 1.00 62.47 164 GLN A N 1
ATOM 1344 C CA . GLN A 1 164 ? -25.243 6.394 15.939 1.00 62.47 164 GLN A CA 1
ATOM 1345 C C . GLN A 1 164 ? -25.091 6.733 17.428 1.00 62.47 164 GLN A C 1
ATOM 1347 O O . GLN A 1 164 ? -25.376 5.878 18.271 1.00 62.47 164 GLN A O 1
ATOM 1352 N N . CYS A 1 165 ? -24.658 7.951 17.758 1.00 64.56 165 CYS A N 1
ATOM 1353 C CA . CYS A 1 165 ? -24.603 8.438 19.134 1.00 64.56 165 CYS A CA 1
ATOM 1354 C C . CYS A 1 165 ? -26.012 8.762 19.641 1.00 64.56 165 CYS A C 1
ATOM 1356 O O . CYS A 1 165 ? -26.789 9.423 18.953 1.00 64.56 165 CYS A O 1
ATOM 1358 N N . LYS A 1 166 ? -26.351 8.290 20.845 1.00 63.94 166 LYS A N 1
ATOM 1359 C CA . LYS A 1 166 ? -27.687 8.521 21.422 1.00 63.94 166 LYS A CA 1
ATOM 1360 C C . LYS A 1 166 ? -27.791 9.859 22.149 1.00 63.94 166 LYS A C 1
ATOM 1362 O O . LYS A 1 166 ? -28.862 10.456 22.135 1.00 63.94 166 LYS A O 1
ATOM 1367 N N . ASP A 1 167 ? -26.679 10.315 22.729 1.00 72.56 167 ASP A N 1
ATOM 1368 C CA . ASP A 1 167 ? -26.604 11.509 23.571 1.00 72.56 167 ASP A CA 1
ATOM 1369 C C . ASP A 1 167 ? -25.403 12.395 23.189 1.00 72.56 167 ASP A C 1
ATOM 1371 O O . ASP A 1 167 ? -24.355 11.902 22.756 1.00 72.56 167 ASP A O 1
ATOM 1375 N N . ASP A 1 168 ? -25.519 13.707 23.422 1.00 70.94 168 ASP A N 1
ATOM 1376 C CA . ASP A 1 168 ? -24.457 14.693 23.154 1.00 70.94 168 ASP A CA 1
ATOM 1377 C C . ASP A 1 168 ? -23.161 14.389 23.927 1.00 70.94 168 ASP A C 1
ATOM 1379 O O . ASP A 1 168 ? -22.059 14.662 23.446 1.00 70.94 168 ASP A O 1
ATOM 1383 N N . GLU A 1 169 ? -23.267 13.765 25.104 1.00 63.03 169 GLU A N 1
ATOM 1384 C CA . GLU A 1 169 ? -22.110 13.337 25.900 1.00 63.03 169 GLU A CA 1
ATOM 1385 C C . GLU A 1 169 ? -21.245 12.297 25.172 1.00 63.03 169 GLU A C 1
ATOM 1387 O O . GLU A 1 169 ? -20.025 12.262 25.354 1.00 63.03 169 GLU A O 1
ATOM 1392 N N . GLU A 1 170 ? -21.843 11.471 24.310 1.00 58.38 170 GLU A N 1
ATOM 1393 C CA . GLU A 1 170 ? -21.116 10.458 23.543 1.00 58.38 170 GLU A CA 1
ATOM 1394 C C . GLU A 1 170 ? -20.328 11.097 22.401 1.00 58.38 170 GLU A C 1
ATOM 1396 O O . GLU A 1 170 ? -19.156 10.772 22.202 1.00 58.38 170 GLU A O 1
ATOM 1401 N N . ILE A 1 171 ? -20.921 12.082 21.725 1.00 65.81 171 ILE A N 1
ATOM 1402 C CA . ILE A 1 171 ? -20.235 12.879 20.702 1.00 65.81 171 ILE A CA 1
ATOM 1403 C C . ILE A 1 171 ? -19.062 13.635 21.338 1.00 65.81 171 ILE A C 1
ATOM 1405 O O . ILE A 1 171 ? -17.951 13.634 20.800 1.00 65.81 171 ILE A O 1
ATOM 1409 N N . VAL A 1 172 ? -19.269 14.224 22.519 1.00 66.94 172 VAL A N 1
ATOM 1410 C CA . VAL A 1 172 ? -18.209 14.905 23.275 1.00 66.94 172 VAL A CA 1
ATOM 1411 C C . VAL A 1 172 ? -17.096 13.936 23.679 1.00 66.94 172 VAL A C 1
ATOM 1413 O O . VAL A 1 172 ? -15.928 14.315 23.615 1.00 66.94 172 VAL A O 1
ATOM 1416 N N . ALA A 1 173 ? -17.408 12.687 24.032 1.00 58.59 173 ALA A N 1
ATOM 1417 C CA . ALA A 1 173 ? -16.400 11.677 24.356 1.00 58.59 173 ALA A CA 1
ATOM 1418 C C . ALA A 1 173 ? -15.541 11.285 23.138 1.00 58.59 173 ALA A C 1
ATOM 1420 O O . ALA A 1 173 ? -14.317 11.184 23.265 1.00 58.59 173 ALA A O 1
ATOM 1421 N N . VAL A 1 174 ? -16.150 11.124 21.956 1.00 60.47 174 VAL A N 1
ATOM 1422 C CA . VAL A 1 174 ? -15.416 10.875 20.701 1.00 60.47 174 VAL A CA 1
ATOM 1423 C C . VAL A 1 174 ? -14.540 12.077 20.345 1.00 60.47 174 VAL A C 1
ATOM 1425 O O . VAL A 1 174 ? -13.350 11.921 20.081 1.00 60.47 174 VAL A O 1
ATOM 1428 N N . ILE A 1 175 ? -15.076 13.296 20.439 1.00 66.19 175 ILE A N 1
ATOM 1429 C CA . ILE A 1 175 ? -14.296 14.521 20.213 1.00 66.19 175 ILE A CA 1
ATOM 1430 C C . ILE A 1 175 ? -13.153 14.636 21.228 1.00 66.19 175 ILE A C 1
ATOM 1432 O O . ILE A 1 175 ? -12.044 15.010 20.857 1.00 66.19 175 ILE A O 1
ATOM 1436 N N . ALA A 1 176 ? -13.377 14.300 22.498 1.00 61.84 176 ALA A N 1
ATOM 1437 C CA . ALA A 1 176 ? -12.342 14.331 23.526 1.00 61.84 176 ALA A CA 1
ATOM 1438 C C . ALA A 1 176 ? -11.215 13.322 23.246 1.00 61.84 176 ALA A C 1
ATOM 1440 O O . ALA A 1 176 ? -10.049 13.636 23.497 1.00 61.84 176 ALA A O 1
ATOM 1441 N N . HIS A 1 177 ? -11.534 12.149 22.687 1.00 59.00 177 HIS A N 1
ATOM 1442 C CA . HIS A 1 177 ? -10.545 11.176 22.216 1.00 59.00 177 HIS A CA 1
ATOM 1443 C C . HIS A 1 177 ? -9.684 11.754 21.079 1.00 59.00 177 HIS A C 1
ATOM 1445 O O . HIS A 1 177 ? -8.455 11.796 21.194 1.00 59.00 177 HIS A O 1
ATOM 1451 N N . GLU A 1 178 ? -10.318 12.306 20.042 1.00 61.50 178 GLU A N 1
ATOM 1452 C CA . GLU A 1 178 ? -9.636 12.914 18.889 1.00 61.50 178 GLU A CA 1
ATOM 1453 C C . GLU A 1 178 ? -8.805 14.158 19.277 1.00 61.50 178 GLU A C 1
ATOM 1455 O O . GLU A 1 178 ? -7.661 14.340 18.846 1.00 61.50 178 GLU A O 1
ATOM 1460 N N . VAL A 1 179 ? -9.322 14.997 20.182 1.00 64.19 179 VAL A N 1
ATOM 1461 C CA . VAL A 1 179 ? -8.594 16.143 20.759 1.00 64.19 179 VAL A CA 1
ATOM 1462 C C . VAL A 1 179 ? -7.437 15.675 21.650 1.00 64.19 179 VAL A C 1
ATOM 1464 O O . VAL A 1 179 ? -6.404 16.349 21.720 1.00 64.19 179 VAL A O 1
ATOM 1467 N N . GLY A 1 180 ? -7.559 14.512 22.291 1.00 60.41 180 GLY A N 1
ATOM 1468 C CA . GLY A 1 180 ? -6.495 13.871 23.063 1.00 60.41 180 GLY A CA 1
ATOM 1469 C C . GLY A 1 180 ? -5.267 13.538 22.213 1.00 60.41 180 GLY A C 1
ATOM 1470 O O . GLY A 1 180 ? -4.148 13.890 22.601 1.00 60.41 180 GLY A O 1
ATOM 1471 N N . HIS A 1 181 ? -5.463 12.969 21.017 1.00 61.78 181 HIS A N 1
ATOM 1472 C CA . HIS A 1 181 ? -4.379 12.741 20.046 1.00 61.78 181 HIS A CA 1
ATOM 1473 C C . HIS A 1 181 ? -3.650 14.036 19.681 1.00 61.78 181 HIS A C 1
ATOM 1475 O O . HIS A 1 181 ? -2.424 14.052 19.521 1.00 61.78 181 HIS A O 1
ATOM 1481 N N . TRP A 1 182 ? -4.391 15.143 19.604 1.00 62.31 182 TRP A N 1
ATOM 1482 C CA . TRP A 1 182 ? -3.807 16.449 19.346 1.00 62.31 182 TRP A CA 1
ATOM 1483 C C . TRP A 1 182 ? -3.044 17.009 20.553 1.00 62.31 182 TRP A C 1
ATOM 1485 O O . TRP A 1 182 ? -1.922 17.492 20.396 1.00 62.31 182 TRP A O 1
ATOM 1495 N N . LYS A 1 183 ? -3.604 16.920 21.766 1.00 63.75 183 LYS A N 1
ATOM 1496 C CA . LYS A 1 183 ? -2.963 17.432 22.988 1.00 63.75 183 LYS A CA 1
ATOM 1497 C C . LYS A 1 183 ? -1.638 16.726 23.286 1.00 63.75 183 LYS A C 1
ATOM 1499 O O . LYS A 1 183 ? -0.703 17.376 23.752 1.00 63.75 183 LYS A O 1
ATOM 1504 N N . LEU A 1 184 ? -1.562 15.429 22.994 1.00 62.28 184 LEU A N 1
ATOM 1505 C CA . LEU A 1 184 ? -0.352 14.615 23.132 1.00 62.28 184 LEU A CA 1
ATOM 1506 C C . LEU A 1 184 ? 0.591 14.720 21.922 1.00 62.28 184 LEU A C 1
ATOM 1508 O O . LEU A 1 184 ? 1.605 14.030 21.881 1.00 62.28 184 LEU A O 1
ATOM 1512 N N . ASN A 1 185 ? 0.293 15.584 20.944 1.00 65.88 185 ASN A N 1
ATOM 1513 C CA . ASN A 1 185 ? 1.086 15.782 19.729 1.00 65.88 185 ASN A CA 1
ATOM 1514 C C . ASN A 1 185 ? 1.345 14.493 18.923 1.00 65.88 185 ASN A C 1
ATOM 1516 O O . ASN A 1 185 ? 2.295 14.458 18.140 1.00 65.88 185 ASN A O 1
ATOM 1520 N N . HIS A 1 186 ? 0.501 13.459 19.044 1.00 63.94 186 HIS A N 1
ATOM 1521 C CA . HIS A 1 186 ? 0.678 12.189 18.326 1.00 63.94 186 HIS A CA 1
ATOM 1522 C C . HIS A 1 186 ? 0.795 12.420 16.815 1.00 63.94 186 HIS A C 1
ATOM 1524 O O . HIS A 1 186 ? 1.728 11.928 16.191 1.00 63.94 186 HIS A O 1
ATOM 1530 N N . THR A 1 187 ? -0.052 13.285 16.244 1.00 67.88 187 THR A N 1
ATOM 1531 C CA . THR A 1 187 ? 0.023 13.660 14.823 1.00 67.88 187 THR A CA 1
ATOM 1532 C C . THR A 1 187 ? 1.370 14.279 14.442 1.00 67.88 187 THR A C 1
ATOM 1534 O O . THR A 1 187 ? 1.883 13.997 13.365 1.00 67.88 187 THR A O 1
ATOM 1537 N N . MET A 1 188 ? 1.966 15.107 15.308 1.00 67.75 188 MET A N 1
ATOM 1538 C CA . MET A 1 188 ? 3.260 15.743 15.032 1.00 67.75 188 MET A CA 1
ATOM 1539 C C . MET A 1 188 ? 4.410 14.738 15.150 1.00 67.75 188 MET A C 1
ATOM 1541 O O . MET A 1 188 ? 5.297 14.736 14.300 1.00 67.75 188 MET A O 1
ATOM 1545 N N . TYR A 1 189 ? 4.387 13.858 16.154 1.00 66.06 189 TYR A N 1
ATOM 1546 C CA . TYR A 1 189 ? 5.380 12.790 16.284 1.00 66.06 189 TYR A CA 1
ATOM 1547 C C . TYR A 1 189 ? 5.324 11.826 15.099 1.00 66.06 189 TYR A C 1
ATOM 1549 O O . TYR A 1 189 ? 6.361 11.553 14.498 1.00 66.06 189 TYR A O 1
ATOM 1557 N N . SER A 1 190 ? 4.127 11.382 14.705 1.00 67.00 190 SER A N 1
ATOM 1558 C CA . SER A 1 190 ? 3.931 10.557 13.511 1.00 67.00 190 SER A CA 1
ATOM 1559 C C . SER A 1 190 ? 4.373 11.289 12.243 1.00 67.00 190 SER A C 1
ATOM 1561 O O . SER A 1 190 ? 5.056 10.696 11.414 1.00 67.00 190 SER A O 1
ATOM 1563 N N . PHE A 1 191 ? 4.068 12.585 12.102 1.00 69.25 191 PHE A N 1
ATOM 1564 C CA . PHE A 1 191 ? 4.518 13.385 10.962 1.00 69.25 191 PHE A CA 1
ATOM 1565 C C . PHE A 1 191 ? 6.048 13.457 10.882 1.00 69.25 191 PHE A C 1
ATOM 1567 O O . PHE A 1 191 ? 6.610 13.144 9.836 1.00 69.25 191 PHE A O 1
ATOM 1574 N N . ILE A 1 192 ? 6.730 13.803 11.980 1.00 73.56 192 ILE A N 1
ATOM 1575 C CA . ILE A 1 192 ? 8.199 13.870 12.039 1.00 73.56 192 ILE A CA 1
ATOM 1576 C C . ILE A 1 192 ? 8.817 12.492 11.773 1.00 73.56 192 ILE A C 1
ATOM 1578 O O . ILE A 1 192 ? 9.759 12.395 10.989 1.00 73.56 192 ILE A O 1
ATOM 1582 N N . ALA A 1 193 ? 8.276 11.427 12.370 1.00 71.00 193 ALA A N 1
ATOM 1583 C CA . ALA A 1 193 ? 8.744 10.062 12.139 1.00 71.00 193 ALA A CA 1
ATOM 1584 C C . ALA A 1 193 ? 8.621 9.665 10.658 1.00 71.00 193 ALA A C 1
ATOM 1586 O O . ALA A 1 193 ? 9.574 9.130 10.091 1.00 71.00 193 ALA A O 1
ATOM 1587 N N . VAL A 1 194 ? 7.501 10.000 10.007 1.00 71.19 194 VAL A N 1
ATOM 1588 C CA . VAL A 1 194 ? 7.306 9.787 8.565 1.00 71.19 194 VAL A CA 1
ATOM 1589 C C . VAL A 1 194 ? 8.275 10.635 7.736 1.00 71.19 194 VAL A C 1
ATOM 1591 O O . VAL A 1 194 ? 8.819 10.118 6.763 1.00 71.19 194 VAL A O 1
ATOM 1594 N N . GLN A 1 195 ? 8.563 11.888 8.112 1.00 78.00 195 GLN A N 1
ATOM 1595 C CA . GLN A 1 195 ? 9.564 12.708 7.409 1.00 78.00 195 GLN A CA 1
ATOM 1596 C C . GLN A 1 195 ? 10.975 12.115 7.521 1.00 78.00 195 GLN A C 1
ATOM 1598 O O . GLN A 1 195 ? 11.686 12.042 6.521 1.00 78.00 195 GLN A O 1
ATOM 1603 N N . ILE A 1 196 ? 11.373 11.650 8.710 1.00 79.06 196 ILE A N 1
ATOM 1604 C CA . ILE A 1 196 ? 12.670 10.994 8.930 1.00 79.06 196 ILE A CA 1
ATOM 1605 C C . ILE A 1 196 ? 12.750 9.706 8.111 1.00 79.06 196 ILE A C 1
ATOM 1607 O O . ILE A 1 196 ? 13.725 9.503 7.391 1.00 79.06 196 ILE A O 1
ATOM 1611 N N . LEU A 1 197 ? 11.723 8.855 8.173 1.00 79.00 197 LEU A N 1
ATOM 1612 C CA . LEU A 1 197 ? 11.679 7.614 7.404 1.00 79.00 197 LEU A CA 1
ATOM 1613 C C . LEU A 1 197 ? 11.748 7.888 5.896 1.00 79.00 197 LEU A C 1
ATOM 1615 O O . LEU A 1 197 ? 12.516 7.237 5.193 1.00 79.00 197 LEU A O 1
ATOM 1619 N N . THR A 1 198 ? 11.010 8.890 5.414 1.00 75.81 198 THR A N 1
ATOM 1620 C CA . THR A 1 198 ? 11.031 9.321 4.008 1.00 75.81 198 THR A CA 1
ATOM 1621 C C . THR A 1 198 ? 12.422 9.815 3.611 1.00 75.81 198 THR A C 1
ATOM 1623 O O . THR A 1 198 ? 12.949 9.423 2.572 1.00 75.81 198 THR A O 1
ATOM 1626 N N . PHE A 1 199 ? 13.070 10.620 4.454 1.00 82.12 199 PHE A N 1
ATOM 1627 C CA . PHE A 1 199 ? 14.432 11.094 4.213 1.00 82.12 199 PHE A CA 1
ATOM 1628 C C . PHE A 1 199 ? 15.439 9.939 4.144 1.00 82.12 199 PHE A C 1
ATOM 1630 O O . PHE A 1 199 ? 16.257 9.889 3.226 1.00 82.12 199 PHE A O 1
ATOM 1637 N N . LEU A 1 200 ? 15.352 8.978 5.068 1.00 84.00 200 LEU A N 1
ATOM 1638 C CA . LEU A 1 200 ? 16.194 7.781 5.063 1.00 84.00 200 LEU A CA 1
ATOM 1639 C C . LEU A 1 200 ? 15.952 6.917 3.820 1.00 84.00 200 LEU A C 1
ATOM 1641 O O . LEU A 1 200 ? 16.910 6.391 3.259 1.00 84.00 200 LEU A O 1
ATOM 1645 N N . GLN A 1 201 ? 14.707 6.807 3.352 1.00 82.62 201 GLN A N 1
ATOM 1646 C CA . GLN A 1 201 ? 14.376 6.111 2.108 1.00 82.62 201 GLN A CA 1
ATOM 1647 C C . GLN A 1 201 ? 15.000 6.798 0.893 1.00 82.62 201 GLN A C 1
ATOM 1649 O O . GLN A 1 201 ? 15.700 6.147 0.121 1.00 82.62 201 GLN A O 1
ATOM 1654 N N . PHE A 1 202 ? 14.828 8.112 0.736 1.00 80.06 202 PHE A N 1
ATOM 1655 C CA . PHE A 1 202 ? 15.465 8.838 -0.366 1.00 80.06 202 PHE A CA 1
ATOM 1656 C C . PHE A 1 202 ? 16.995 8.774 -0.289 1.00 80.06 202 PHE A C 1
ATOM 1658 O O . PHE A 1 202 ? 17.642 8.559 -1.314 1.00 80.06 202 PHE A O 1
ATOM 1665 N N . GLY A 1 203 ? 17.573 8.881 0.911 1.00 84.19 203 GLY A N 1
ATOM 1666 C CA . GLY A 1 203 ? 19.004 8.691 1.147 1.00 84.19 203 GLY A CA 1
ATOM 1667 C C . GLY A 1 203 ? 19.473 7.297 0.730 1.00 84.19 203 GLY A C 1
ATOM 1668 O O . GLY A 1 203 ? 20.417 7.176 -0.048 1.00 84.19 203 GLY A O 1
ATOM 1669 N N . GLY A 1 204 ? 18.772 6.246 1.159 1.00 85.50 204 GLY A N 1
ATOM 1670 C CA . GLY A 1 204 ? 19.056 4.866 0.765 1.00 85.50 204 GLY A CA 1
ATOM 1671 C C . GLY A 1 204 ? 18.954 4.649 -0.746 1.00 85.50 204 GLY A C 1
ATOM 1672 O O . GLY A 1 204 ? 19.829 4.011 -1.331 1.00 85.50 204 GLY A O 1
ATOM 1673 N N . TYR A 1 205 ? 17.966 5.260 -1.407 1.00 85.06 205 TYR A N 1
ATOM 1674 C CA . TYR A 1 205 ? 17.827 5.197 -2.862 1.00 85.06 205 TYR A CA 1
ATOM 1675 C C . TYR A 1 205 ? 19.049 5.779 -3.585 1.00 85.06 205 TYR A C 1
ATOM 1677 O O . TYR A 1 205 ? 19.498 5.218 -4.586 1.00 85.06 205 TYR A O 1
ATOM 1685 N N . THR A 1 206 ? 19.658 6.854 -3.064 1.00 83.62 206 THR A N 1
ATOM 1686 C CA . THR A 1 206 ? 20.867 7.430 -3.684 1.00 83.62 206 THR A CA 1
ATOM 1687 C C . THR A 1 206 ? 22.045 6.458 -3.746 1.00 83.62 206 THR A C 1
ATOM 1689 O O . THR A 1 206 ? 22.864 6.574 -4.659 1.00 83.62 206 THR A O 1
ATOM 1692 N N . LEU A 1 207 ? 22.108 5.485 -2.831 1.00 84.69 207 LEU A N 1
ATOM 1693 C CA . LEU A 1 207 ? 23.162 4.470 -2.798 1.00 84.69 207 LEU A CA 1
ATOM 1694 C C . LEU A 1 207 ? 22.979 3.411 -3.890 1.00 84.69 207 LEU A C 1
ATOM 1696 O O . LEU A 1 207 ? 23.961 2.858 -4.377 1.00 84.69 207 LEU A O 1
ATOM 1700 N N . VAL A 1 208 ? 21.736 3.141 -4.298 1.00 83.75 208 VAL A N 1
ATOM 1701 C CA . VAL A 1 208 ? 21.410 2.065 -5.250 1.00 83.75 208 VAL A CA 1
ATOM 1702 C C . VAL A 1 208 ? 21.018 2.563 -6.643 1.00 83.75 208 VAL A C 1
ATOM 1704 O O . VAL A 1 208 ? 21.047 1.780 -7.589 1.00 83.75 208 VAL A O 1
ATOM 1707 N N . ARG A 1 209 ? 20.715 3.860 -6.814 1.00 82.88 209 ARG A N 1
ATOM 1708 C CA . ARG A 1 209 ? 20.198 4.437 -8.074 1.00 82.88 209 ARG A CA 1
ATOM 1709 C C . ARG A 1 209 ? 21.085 4.219 -9.306 1.00 82.88 209 ARG A C 1
ATOM 1711 O O . ARG A 1 209 ? 20.574 4.180 -10.415 1.00 82.88 209 ARG A O 1
ATOM 1718 N N . ASN A 1 210 ? 22.401 4.098 -9.117 1.00 84.31 210 ASN A N 1
ATOM 1719 C CA . ASN A 1 210 ? 23.369 3.925 -10.208 1.00 84.31 210 ASN A CA 1
ATOM 1720 C C . ASN A 1 210 ? 23.710 2.446 -10.471 1.00 84.31 210 ASN A C 1
ATOM 1722 O O . ASN A 1 210 ? 24.510 2.151 -11.360 1.00 84.31 210 ASN A O 1
ATOM 1726 N N . SER A 1 211 ? 23.141 1.511 -9.703 1.00 86.44 211 SER A N 1
ATOM 1727 C CA . SER A 1 211 ? 23.404 0.081 -9.864 1.00 86.44 211 SER A CA 1
ATOM 1728 C C . SER A 1 211 ? 22.767 -0.421 -11.156 1.00 86.44 211 SER A C 1
ATOM 1730 O O . SER A 1 211 ? 21.551 -0.433 -11.277 1.00 86.44 211 SER A O 1
ATOM 1732 N N . SER A 1 212 ? 23.556 -0.819 -12.152 1.00 84.31 212 SER A N 1
ATOM 1733 C CA . SER A 1 212 ? 23.009 -1.398 -13.392 1.00 84.31 212 SER A CA 1
ATOM 1734 C C . SER A 1 212 ? 22.501 -2.824 -13.183 1.00 84.31 212 SER A C 1
ATOM 1736 O O . SER A 1 212 ? 21.509 -3.215 -13.793 1.00 84.31 212 SER A O 1
ATOM 1738 N N . ASP A 1 213 ? 23.116 -3.566 -12.261 1.00 85.50 213 ASP A N 1
ATOM 1739 C CA . ASP A 1 213 ? 22.730 -4.939 -11.929 1.00 85.50 213 ASP A CA 1
ATOM 1740 C C . ASP A 1 213 ? 21.332 -5.015 -11.308 1.00 85.50 213 ASP A C 1
ATOM 1742 O O . ASP A 1 213 ? 20.567 -5.927 -11.627 1.00 85.50 213 ASP A O 1
ATOM 1746 N N . LEU A 1 214 ? 20.964 -4.030 -10.478 1.00 84.75 214 LEU A N 1
ATOM 1747 C CA . LEU A 1 214 ? 19.626 -3.945 -9.891 1.00 84.75 214 LEU A CA 1
ATOM 1748 C C . LEU A 1 214 ? 18.563 -3.840 -10.991 1.00 84.75 214 LEU A C 1
ATOM 1750 O O . LEU A 1 214 ? 17.675 -4.677 -11.070 1.00 84.75 214 LEU A O 1
ATOM 1754 N N . PHE A 1 215 ? 18.682 -2.856 -11.883 1.00 86.44 215 PHE A N 1
ATOM 1755 C CA . PHE A 1 215 ? 17.691 -2.607 -12.936 1.00 86.44 215 PHE A CA 1
ATOM 1756 C C . PHE A 1 215 ? 17.616 -3.756 -13.947 1.00 86.44 215 PHE A C 1
ATOM 1758 O O . PHE A 1 215 ? 16.516 -4.176 -14.312 1.00 86.44 215 PHE A O 1
ATOM 1765 N N . ARG A 1 216 ? 18.765 -4.331 -14.323 1.00 85.88 216 ARG A N 1
ATOM 1766 C CA . ARG A 1 216 ? 18.818 -5.499 -15.215 1.00 85.88 216 ARG A CA 1
ATOM 1767 C C . ARG A 1 216 ? 18.117 -6.715 -14.631 1.00 85.88 216 ARG A C 1
ATOM 1769 O O . ARG A 1 216 ? 17.448 -7.427 -15.372 1.00 85.88 216 ARG A O 1
ATOM 1776 N N . SER A 1 217 ? 18.219 -6.923 -13.320 1.00 85.44 217 SER A N 1
ATOM 1777 C CA . SER A 1 217 ? 17.536 -8.033 -12.643 1.00 85.44 217 SER A CA 1
ATOM 1778 C C . SER A 1 217 ? 16.015 -7.916 -12.747 1.00 85.44 217 SER A C 1
ATOM 1780 O O . SER A 1 217 ? 15.335 -8.926 -12.858 1.00 85.44 217 SER A O 1
ATOM 1782 N N . PHE A 1 218 ? 15.486 -6.690 -12.799 1.00 83.38 218 PHE A N 1
ATOM 1783 C CA . PHE A 1 218 ? 14.065 -6.428 -13.031 1.00 83.38 218 PHE A CA 1
ATOM 1784 C C . PHE A 1 218 ? 13.700 -6.293 -14.518 1.00 83.38 218 PHE A C 1
ATOM 1786 O O . PHE A 1 218 ? 12.558 -5.973 -14.815 1.00 83.38 218 PHE A O 1
ATOM 1793 N N . GLY A 1 219 ? 14.619 -6.531 -15.461 1.00 82.06 219 GLY A N 1
ATOM 1794 C CA . GLY A 1 219 ? 14.340 -6.485 -16.903 1.00 82.06 219 GLY A CA 1
ATOM 1795 C C . GLY A 1 219 ? 14.435 -5.097 -17.548 1.00 82.06 219 GLY A C 1
ATOM 1796 O O . GLY A 1 219 ? 13.854 -4.880 -18.614 1.00 82.06 219 GLY A O 1
ATOM 1797 N N . PHE A 1 220 ? 15.151 -4.160 -16.921 1.00 82.88 220 PHE A N 1
ATOM 1798 C CA . PHE A 1 220 ? 15.408 -2.824 -17.461 1.00 82.88 220 PHE A CA 1
ATOM 1799 C C . PHE A 1 220 ? 16.854 -2.685 -17.956 1.00 82.88 220 PHE A C 1
ATOM 1801 O O . PHE A 1 220 ? 17.807 -2.886 -17.203 1.00 82.88 220 PHE A O 1
ATOM 1808 N N . ASP A 1 221 ? 17.010 -2.288 -19.221 1.00 82.25 221 ASP A N 1
ATOM 1809 C CA . ASP A 1 221 ? 18.317 -1.998 -19.830 1.00 82.25 221 ASP A CA 1
ATOM 1810 C C . ASP A 1 221 ? 18.818 -0.583 -19.500 1.00 82.25 221 ASP A C 1
ATOM 1812 O O . ASP A 1 221 ? 20.021 -0.317 -19.506 1.00 82.25 221 ASP A O 1
ATOM 1816 N N . THR A 1 222 ? 17.891 0.326 -19.194 1.00 80.88 222 THR A N 1
ATOM 1817 C CA . THR A 1 222 ? 18.160 1.695 -18.745 1.00 80.88 222 THR A CA 1
ATOM 1818 C C . THR A 1 222 ? 17.893 1.829 -17.246 1.00 80.88 222 THR A C 1
ATOM 1820 O O . THR A 1 222 ? 17.326 0.942 -16.611 1.00 80.88 222 THR A O 1
ATOM 1823 N N . GLN A 1 223 ? 18.276 2.968 -16.665 1.00 84.81 223 GLN A N 1
ATOM 1824 C CA . GLN A 1 223 ? 18.052 3.278 -15.248 1.00 84.81 223 GLN A CA 1
ATOM 1825 C C . GLN A 1 223 ? 17.069 4.450 -15.079 1.00 84.81 223 GLN A C 1
ATOM 1827 O O . GLN A 1 223 ? 17.476 5.535 -14.649 1.00 84.81 223 GLN A O 1
ATOM 1832 N N . PRO A 1 224 ? 15.775 4.307 -15.437 1.00 81.62 224 PRO A N 1
ATOM 1833 C CA . PRO A 1 224 ? 14.827 5.388 -15.233 1.00 81.62 224 PRO A CA 1
ATOM 1834 C C . PRO A 1 224 ? 14.634 5.679 -13.748 1.00 81.62 224 PRO A C 1
ATOM 1836 O O . PRO A 1 224 ? 14.371 4.779 -12.951 1.00 81.62 224 PRO A O 1
ATOM 1839 N N . VAL A 1 225 ? 14.696 6.958 -13.375 1.00 78.06 225 VAL A N 1
ATOM 1840 C CA . VAL A 1 225 ? 14.624 7.380 -11.968 1.00 78.06 225 VAL A CA 1
ATOM 1841 C C . VAL A 1 225 ? 13.315 6.943 -11.301 1.00 78.06 225 VAL A C 1
ATOM 1843 O O . VAL A 1 225 ? 13.342 6.506 -10.153 1.00 78.06 225 VAL A O 1
ATOM 1846 N N . LEU A 1 226 ? 12.183 7.030 -12.008 1.00 74.06 226 LEU A N 1
ATOM 1847 C CA . LEU A 1 226 ? 10.874 6.635 -11.475 1.00 74.06 226 LEU A CA 1
ATOM 1848 C C . LEU A 1 226 ? 10.799 5.125 -11.204 1.00 74.06 226 LEU A C 1
ATOM 1850 O O . LEU A 1 226 ? 10.334 4.708 -10.149 1.00 74.06 226 LEU A O 1
ATOM 1854 N N . ILE A 1 227 ? 11.308 4.313 -12.131 1.00 78.56 227 ILE A N 1
ATOM 1855 C CA . ILE A 1 227 ? 11.370 2.855 -11.984 1.00 78.56 227 ILE A CA 1
ATOM 1856 C C . ILE A 1 227 ? 12.287 2.462 -10.832 1.00 78.56 227 ILE A C 1
ATOM 1858 O O . ILE A 1 227 ? 11.927 1.609 -10.025 1.00 78.56 227 ILE A O 1
ATOM 1862 N N . GLY A 1 228 ? 13.439 3.125 -10.715 1.00 82.06 228 GLY A N 1
ATOM 1863 C CA . GLY A 1 228 ? 14.354 2.911 -9.601 1.00 82.06 228 GLY A CA 1
ATOM 1864 C C . GLY A 1 228 ? 13.694 3.170 -8.250 1.00 82.06 228 GLY A C 1
ATOM 1865 O O . GLY A 1 228 ? 13.872 2.377 -7.330 1.00 82.06 228 GLY A O 1
ATOM 1866 N N . LEU A 1 229 ? 12.887 4.232 -8.142 1.00 80.44 229 LEU A N 1
ATOM 1867 C CA . LEU A 1 229 ? 12.114 4.529 -6.933 1.00 80.44 229 LEU A CA 1
ATOM 1868 C C . LEU A 1 229 ? 11.075 3.441 -6.633 1.00 80.44 229 LEU A C 1
ATOM 1870 O O . LEU A 1 229 ? 10.964 3.028 -5.482 1.00 80.44 229 LEU A O 1
ATOM 1874 N N . ILE A 1 230 ? 10.356 2.946 -7.645 1.00 80.25 230 ILE A N 1
ATOM 1875 C CA . ILE A 1 230 ? 9.356 1.879 -7.475 1.00 80.25 230 ILE A CA 1
ATOM 1876 C C . ILE A 1 230 ? 10.030 0.583 -7.005 1.00 80.25 230 ILE A C 1
ATOM 1878 O O . ILE A 1 230 ? 9.622 0.015 -5.994 1.00 80.25 230 ILE A O 1
ATOM 1882 N N . ILE A 1 231 ? 11.091 0.132 -7.681 1.00 82.25 231 ILE A N 1
ATOM 1883 C CA . ILE A 1 231 ? 11.842 -1.079 -7.301 1.00 82.25 231 ILE A CA 1
ATOM 1884 C C . ILE A 1 231 ? 12.402 -0.944 -5.880 1.00 82.25 231 ILE A C 1
ATOM 1886 O O . ILE A 1 231 ? 12.309 -1.866 -5.063 1.00 82.25 231 ILE A O 1
ATOM 1890 N N . PHE A 1 232 ? 12.964 0.223 -5.562 1.00 84.94 232 PHE A N 1
ATOM 1891 C CA . PHE A 1 232 ? 13.495 0.501 -4.237 1.00 84.94 232 PHE A CA 1
ATOM 1892 C C . PHE A 1 232 ? 12.408 0.462 -3.159 1.00 84.94 232 PHE A C 1
ATOM 1894 O O . PHE A 1 232 ? 12.630 -0.144 -2.114 1.00 84.94 232 PHE A O 1
ATOM 1901 N N . GLN A 1 233 ? 11.222 1.025 -3.414 1.00 81.94 233 GLN A N 1
ATOM 1902 C CA . GLN A 1 233 ? 10.096 0.935 -2.481 1.00 81.94 233 GLN A CA 1
ATOM 1903 C C . GLN A 1 233 ? 9.754 -0.521 -2.162 1.00 81.94 233 GLN A C 1
ATOM 1905 O O . GLN A 1 233 ? 9.693 -0.860 -0.985 1.00 81.94 233 GLN A O 1
ATOM 1910 N N . HIS A 1 234 ? 9.660 -1.394 -3.171 1.00 77.69 234 HIS A N 1
ATOM 1911 C CA . HIS A 1 234 ? 9.386 -2.824 -2.966 1.00 77.69 234 HIS A CA 1
ATOM 1912 C C . HIS A 1 234 ? 10.493 -3.530 -2.170 1.00 77.69 234 HIS A C 1
ATOM 1914 O O . HIS A 1 234 ? 10.222 -4.394 -1.342 1.00 77.69 234 HIS A O 1
AT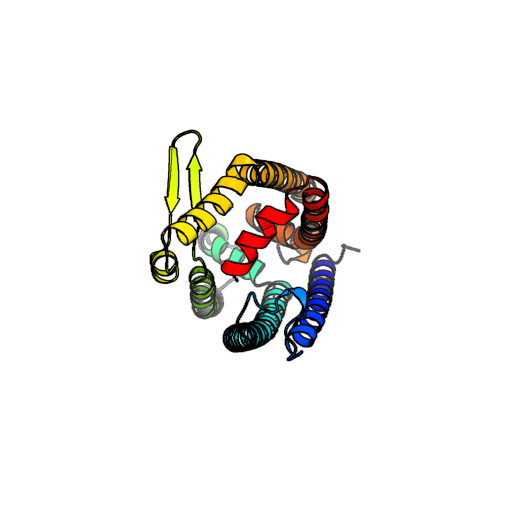OM 1920 N N . THR A 1 235 ? 11.746 -3.117 -2.363 1.00 79.50 235 THR A N 1
ATOM 1921 C CA . THR A 1 235 ? 12.898 -3.672 -1.633 1.00 79.50 235 THR A CA 1
ATOM 1922 C C . THR A 1 235 ? 12.925 -3.216 -0.167 1.00 79.50 235 THR A C 1
ATOM 1924 O O . THR A 1 235 ? 13.470 -3.905 0.692 1.00 79.50 235 THR A O 1
ATOM 1927 N N . VAL A 1 236 ? 12.338 -2.057 0.143 1.00 81.81 236 VAL A N 1
ATOM 1928 C CA . VAL A 1 236 ? 12.334 -1.459 1.489 1.00 81.81 236 VAL A CA 1
ATOM 1929 C C . VAL A 1 236 ? 11.098 -1.842 2.311 1.00 81.81 236 VAL A C 1
ATOM 1931 O O . VAL A 1 236 ? 11.137 -1.695 3.533 1.00 81.81 236 VAL A O 1
ATOM 1934 N N . ILE A 1 237 ? 10.045 -2.397 1.697 1.00 78.25 237 ILE A N 1
ATOM 1935 C CA . ILE A 1 237 ? 8.875 -2.977 2.392 1.00 78.25 237 ILE A CA 1
ATOM 1936 C C . ILE A 1 237 ? 9.284 -3.829 3.615 1.00 78.25 237 ILE A C 1
ATOM 1938 O O . ILE A 1 237 ? 8.809 -3.528 4.711 1.00 78.25 237 ILE A O 1
ATOM 1942 N N . PRO A 1 238 ? 10.225 -4.797 3.515 1.00 76.31 238 PRO A N 1
ATOM 1943 C CA . PRO A 1 238 ? 10.751 -5.530 4.671 1.00 76.31 238 PRO A CA 1
ATOM 1944 C C . PRO A 1 238 ? 11.104 -4.679 5.887 1.00 76.31 238 PRO A C 1
ATOM 1946 O O . PRO A 1 238 ? 10.699 -4.952 7.019 1.00 76.31 238 PRO A O 1
ATOM 1949 N N . LEU A 1 239 ? 11.868 -3.620 5.640 1.00 78.69 239 LEU A N 1
ATOM 1950 C CA . LEU A 1 239 ? 12.340 -2.720 6.674 1.00 78.69 239 LEU A CA 1
ATOM 1951 C C . LEU A 1 239 ? 11.176 -1.911 7.250 1.00 78.69 239 LEU A C 1
ATOM 1953 O O . LEU A 1 239 ? 11.142 -1.669 8.455 1.00 78.69 239 LEU A O 1
ATOM 1957 N N . GLN A 1 240 ? 10.206 -1.529 6.415 1.00 79.31 240 GLN A N 1
ATOM 1958 C CA . GLN A 1 240 ? 9.005 -0.826 6.864 1.00 79.31 240 GLN A CA 1
ATOM 1959 C C . GLN A 1 240 ? 8.171 -1.677 7.827 1.00 79.31 240 GLN A C 1
ATOM 1961 O O . GLN A 1 240 ? 7.769 -1.154 8.866 1.00 79.31 240 GLN A O 1
ATOM 1966 N N . HIS A 1 241 ? 7.971 -2.973 7.557 1.00 76.81 241 HIS A N 1
ATOM 1967 C CA . HIS A 1 241 ? 7.251 -3.860 8.484 1.00 76.81 241 HIS A CA 1
ATOM 1968 C C . HIS A 1 241 ? 7.969 -3.980 9.836 1.00 76.81 241 HIS A C 1
ATOM 1970 O O . HIS A 1 241 ? 7.326 -3.912 10.884 1.00 76.81 241 HIS A O 1
ATOM 1976 N N . LEU A 1 242 ? 9.304 -4.077 9.839 1.00 74.75 242 LEU A N 1
ATOM 1977 C CA . LEU A 1 242 ? 10.094 -4.110 11.078 1.00 74.75 242 LEU A CA 1
ATOM 1978 C C . LEU A 1 242 ? 9.989 -2.802 11.872 1.00 74.75 242 LEU A C 1
ATOM 1980 O O . LEU A 1 242 ? 9.824 -2.825 13.094 1.00 74.75 242 LEU A O 1
ATOM 1984 N N . VAL A 1 243 ? 10.055 -1.659 11.187 1.00 75.62 243 VAL A N 1
ATOM 1985 C CA . VAL A 1 243 ? 9.879 -0.342 11.814 1.00 75.62 243 VAL A CA 1
ATOM 1986 C C . VAL A 1 243 ? 8.460 -0.199 12.366 1.00 75.62 243 VAL A C 1
ATOM 1988 O O . VAL A 1 243 ? 8.300 0.238 13.503 1.00 75.62 243 VAL A O 1
ATOM 1991 N N . SER A 1 244 ? 7.440 -0.613 11.611 1.00 71.62 244 SER A N 1
ATOM 1992 C CA . SER A 1 244 ? 6.041 -0.597 12.052 1.00 71.62 244 SER A CA 1
ATOM 1993 C C . SER A 1 244 ? 5.835 -1.458 13.300 1.00 71.62 244 SER A C 1
ATOM 1995 O O . SER A 1 244 ? 5.258 -0.992 14.280 1.00 71.62 244 SER A O 1
ATOM 1997 N N . PHE A 1 245 ? 6.399 -2.668 13.331 1.00 72.94 245 PHE A N 1
ATOM 1998 C CA . PHE A 1 245 ? 6.383 -3.524 14.517 1.00 72.94 245 PHE A CA 1
ATOM 1999 C C . PHE A 1 245 ? 7.039 -2.846 15.735 1.00 72.94 245 PHE A C 1
ATOM 2001 O O . PHE A 1 245 ? 6.478 -2.863 16.832 1.00 72.94 245 PHE A O 1
ATOM 2008 N N . GLY A 1 246 ? 8.190 -2.191 15.543 1.00 68.94 246 GLY A N 1
ATOM 2009 C CA . GLY A 1 246 ? 8.870 -1.427 16.593 1.00 68.94 246 GLY A CA 1
ATOM 2010 C C . GLY A 1 246 ? 8.061 -0.231 17.109 1.00 68.94 246 GLY A C 1
ATOM 2011 O O . GLY A 1 246 ? 8.027 0.014 18.315 1.00 68.94 246 GLY A O 1
ATOM 2012 N N . LEU A 1 247 ? 7.368 0.485 16.219 1.00 65.19 247 LEU A N 1
ATOM 2013 C CA . LEU A 1 247 ? 6.480 1.591 16.588 1.00 65.19 247 LEU A CA 1
ATOM 2014 C C . LEU A 1 247 ? 5.236 1.096 17.340 1.00 65.19 247 LEU A C 1
ATOM 2016 O O . LEU A 1 247 ? 4.858 1.702 18.337 1.00 65.19 247 LEU A O 1
ATOM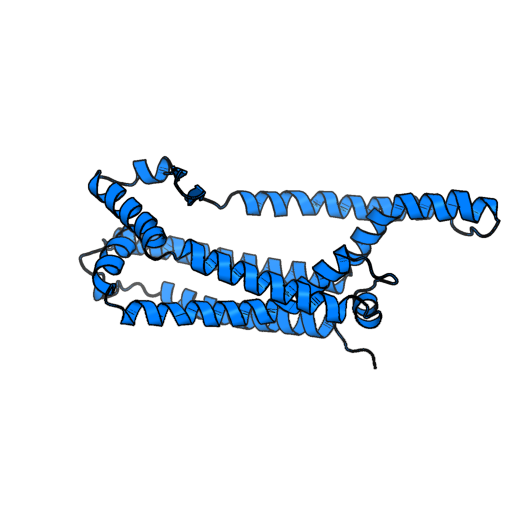 2020 N N . ASN A 1 248 ? 4.662 -0.044 16.949 1.00 64.62 248 ASN A N 1
ATOM 2021 C CA . ASN A 1 248 ? 3.517 -0.649 17.644 1.00 64.62 248 ASN A CA 1
ATOM 2022 C C . ASN A 1 248 ? 3.888 -1.163 19.049 1.00 64.62 248 ASN A C 1
ATOM 2024 O O . ASN A 1 248 ? 3.071 -1.133 19.969 1.00 64.62 248 ASN A O 1
ATOM 2028 N N . LEU A 1 249 ? 5.138 -1.590 19.259 1.00 59.62 249 LEU A N 1
ATOM 2029 C CA . LEU A 1 249 ? 5.663 -1.909 20.594 1.00 59.62 249 LEU A CA 1
ATOM 2030 C C . LEU A 1 249 ? 5.778 -0.668 21.494 1.00 59.62 249 LEU A C 1
ATOM 2032 O O . LEU A 1 249 ? 5.694 -0.792 22.719 1.00 59.62 249 LEU A O 1
ATOM 2036 N N . ALA A 1 250 ? 5.935 0.526 20.915 1.00 51.31 250 ALA A N 1
ATOM 2037 C CA . ALA A 1 250 ? 6.051 1.770 21.670 1.00 51.31 250 ALA A CA 1
ATOM 2038 C C . ALA A 1 250 ? 4.732 2.186 22.351 1.00 51.31 250 ALA A C 1
ATOM 2040 O O . ALA A 1 250 ? 4.777 2.888 23.360 1.00 51.31 250 ALA A O 1
ATOM 2041 N N . ASP A 1 251 ? 3.571 1.674 21.929 1.00 49.34 251 ASP A N 1
ATOM 2042 C CA . ASP A 1 251 ? 2.296 1.909 22.632 1.00 49.34 251 ASP A CA 1
ATOM 2043 C C . ASP A 1 251 ? 2.259 1.272 24.034 1.00 49.34 251 ASP A C 1
ATOM 2045 O O . ASP A 1 251 ? 1.559 1.748 24.937 1.00 49.34 251 ASP A O 1
ATOM 2049 N N . ALA A 1 252 ? 3.093 0.258 24.298 1.00 49.03 252 ALA A N 1
ATOM 2050 C CA . ALA A 1 252 ? 3.294 -0.257 25.653 1.00 49.03 252 ALA A CA 1
ATOM 2051 C C . ALA A 1 252 ? 3.918 0.795 26.598 1.00 49.03 252 ALA A C 1
ATOM 2053 O O . ALA A 1 252 ? 3.747 0.714 27.819 1.00 49.03 252 ALA A O 1
ATOM 2054 N N . PHE A 1 253 ? 4.592 1.813 26.053 1.00 43.31 253 PHE A N 1
ATOM 2055 C CA . PHE A 1 253 ? 5.153 2.937 26.802 1.00 43.31 253 PHE A CA 1
ATOM 2056 C C . PHE A 1 253 ? 4.068 3.932 27.252 1.00 43.31 253 PHE A C 1
ATOM 2058 O O . PHE A 1 253 ? 4.139 4.446 28.369 1.00 43.31 253 PHE A O 1
ATOM 2065 N N . ALA A 1 254 ? 3.001 4.119 26.464 1.00 40.19 254 ALA A N 1
ATOM 2066 C CA . ALA A 1 254 ? 1.851 4.954 26.835 1.00 40.19 254 ALA A CA 1
ATOM 2067 C C . ALA A 1 254 ? 1.097 4.407 28.065 1.00 40.19 254 ALA A C 1
ATOM 2069 O O . ALA A 1 254 ? 0.660 5.174 28.927 1.00 40.19 254 ALA A O 1
ATOM 2070 N N . LYS A 1 255 ? 1.032 3.075 28.231 1.00 47.78 255 LYS A N 1
ATOM 2071 C CA . LYS A 1 255 ? 0.493 2.428 29.449 1.00 47.78 255 LYS A CA 1
ATOM 2072 C C . LYS A 1 255 ? 1.273 2.786 30.719 1.00 47.78 255 LYS A C 1
ATOM 2074 O O . LYS A 1 255 ? 0.678 2.849 31.793 1.00 47.78 255 LYS A O 1
ATOM 2079 N N . LYS A 1 256 ? 2.578 3.051 30.609 1.00 45.38 256 LYS A N 1
ATOM 2080 C CA . LYS A 1 256 ? 3.446 3.440 31.735 1.00 45.38 256 LYS A CA 1
ATOM 2081 C C . LYS A 1 256 ? 3.231 4.887 32.203 1.00 45.38 256 LYS A C 1
ATOM 2083 O O . LYS A 1 256 ? 3.676 5.226 33.293 1.00 45.38 256 LYS A O 1
ATOM 2088 N N . LEU A 1 257 ? 2.539 5.714 31.415 1.00 48.72 257 LEU A N 1
ATOM 2089 C CA . LEU A 1 257 ? 2.313 7.144 31.673 1.00 48.72 257 LEU A CA 1
ATOM 2090 C C . LEU A 1 257 ? 0.997 7.451 32.422 1.00 48.72 257 LEU A C 1
ATOM 2092 O O . LEU A 1 257 ? 0.698 8.615 32.664 1.00 48.72 257 LEU A O 1
ATOM 2096 N N . GLY A 1 258 ? 0.217 6.436 32.823 1.00 44.81 258 GLY A N 1
ATOM 2097 C CA . GLY A 1 258 ? -0.903 6.603 33.767 1.00 44.81 258 GLY A CA 1
ATOM 2098 C C . GLY A 1 258 ? -2.286 6.911 33.171 1.00 44.81 258 GLY A C 1
ATOM 2099 O O . GLY A 1 258 ? -3.240 7.075 33.923 1.00 44.81 258 GLY A O 1
ATOM 2100 N N . TYR A 1 259 ? -2.451 6.920 31.845 1.00 51.22 259 TYR A N 1
ATOM 2101 C CA . TYR A 1 259 ? -3.724 7.262 31.174 1.00 51.22 259 TYR A CA 1
ATOM 2102 C C . TYR A 1 259 ? -4.648 6.063 30.864 1.00 51.22 259 TYR A C 1
ATOM 2104 O O . TYR A 1 259 ? -5.582 6.165 30.068 1.00 51.22 259 TYR A O 1
ATOM 2112 N N . ALA A 1 260 ? -4.415 4.908 31.494 1.00 51.03 260 ALA A N 1
ATOM 2113 C CA . ALA A 1 260 ? -5.094 3.651 31.165 1.00 51.03 260 ALA A CA 1
ATOM 2114 C C . ALA A 1 260 ? -6.613 3.643 31.457 1.00 51.03 260 ALA A C 1
ATOM 2116 O O . ALA A 1 260 ? -7.359 2.935 30.782 1.00 51.03 260 ALA A O 1
ATOM 2117 N N . SER A 1 261 ? -7.086 4.415 32.441 1.00 47.94 261 SER A N 1
ATOM 2118 C CA . SER A 1 261 ? -8.503 4.457 32.836 1.00 47.94 261 SER A CA 1
ATOM 2119 C C . SER A 1 261 ? -9.369 5.275 31.870 1.00 47.94 261 SER A C 1
ATOM 2121 O O . SER A 1 261 ? -10.432 4.806 31.468 1.00 47.94 261 SER A O 1
ATOM 2123 N N . ALA A 1 262 ? -8.897 6.452 31.447 1.00 44.38 262 ALA A N 1
ATOM 2124 C CA . ALA A 1 262 ? -9.598 7.328 30.502 1.00 44.38 262 ALA A CA 1
ATOM 2125 C C . ALA A 1 262 ? -9.673 6.718 29.090 1.00 44.38 262 ALA A C 1
ATOM 2127 O O . ALA A 1 262 ? -10.699 6.812 28.420 1.00 44.38 262 ALA A O 1
ATOM 2128 N N . LEU A 1 263 ? -8.617 6.013 28.671 1.00 48.09 263 LEU A N 1
ATOM 2129 C CA . LEU A 1 263 ? -8.566 5.323 27.380 1.00 48.09 263 LEU A CA 1
ATOM 2130 C C . LEU A 1 263 ? -9.527 4.119 27.319 1.00 48.09 263 LEU A C 1
ATOM 2132 O O . LEU A 1 263 ? -10.149 3.869 26.289 1.00 48.09 263 LEU A O 1
ATOM 2136 N N . ARG A 1 264 ? -9.707 3.402 28.439 1.00 52.25 264 ARG A N 1
ATOM 2137 C CA . ARG A 1 264 ? -10.629 2.257 28.538 1.00 52.25 264 ARG A CA 1
ATOM 2138 C C . ARG A 1 264 ? -12.092 2.660 28.326 1.00 52.25 264 ARG A C 1
ATOM 2140 O O . ARG A 1 264 ? -12.824 1.907 27.697 1.00 52.25 264 ARG A O 1
ATOM 2147 N N . ALA A 1 265 ? -12.519 3.814 28.840 1.00 48.59 265 ALA A N 1
ATOM 2148 C CA . ALA A 1 265 ? -13.910 4.263 28.743 1.00 48.59 265 ALA A CA 1
ATOM 2149 C C . ALA A 1 265 ? -14.309 4.688 27.315 1.00 48.59 265 ALA A C 1
ATOM 2151 O O . ALA A 1 265 ? -15.422 4.394 26.887 1.00 48.59 265 ALA A O 1
ATOM 2152 N N . GLY A 1 266 ? -13.397 5.323 26.566 1.00 43.06 266 GLY A N 1
ATOM 2153 C CA . GLY A 1 266 ? -13.644 5.748 25.181 1.00 43.06 266 GLY A CA 1
ATOM 2154 C C . GLY A 1 266 ? -13.615 4.599 24.164 1.00 43.06 266 GLY A C 1
ATOM 2155 O O . GLY A 1 266 ? -14.497 4.504 23.315 1.00 43.06 266 GLY A O 1
ATOM 2156 N N . LEU A 1 267 ? -12.653 3.675 24.283 1.00 50.94 267 LEU A N 1
ATOM 2157 C CA . LEU A 1 267 ? -12.487 2.560 23.333 1.00 50.94 267 LEU A CA 1
ATOM 2158 C C . LEU A 1 267 ? -13.617 1.524 23.394 1.00 50.94 267 LEU A C 1
ATOM 2160 O O . LEU A 1 267 ? -13.961 0.916 22.388 1.00 50.94 267 LEU A O 1
ATOM 2164 N N . VAL A 1 268 ? -14.212 1.342 24.571 1.00 51.94 268 VAL A N 1
ATOM 2165 C CA . VAL A 1 268 ? -15.306 0.391 24.807 1.00 51.94 268 VAL A CA 1
ATOM 2166 C C . VAL A 1 268 ? -16.594 0.750 24.052 1.00 51.94 268 VAL A C 1
ATOM 2168 O O . VAL A 1 268 ? -17.385 -0.140 23.747 1.00 51.94 268 VAL A O 1
ATOM 2171 N N . LYS A 1 269 ? -16.830 2.037 23.776 1.00 45.12 269 LYS A N 1
ATOM 2172 C CA . LYS A 1 269 ? -18.065 2.507 23.127 1.00 45.12 269 LYS A CA 1
ATOM 2173 C C . LYS A 1 269 ? -17.927 2.711 21.613 1.00 45.12 269 LYS A C 1
ATOM 2175 O O . LYS A 1 269 ? -18.941 2.688 20.926 1.00 45.12 269 LYS A O 1
ATOM 2180 N N . LEU A 1 270 ? -16.698 2.876 21.115 1.00 41.62 270 LEU A N 1
ATOM 2181 C CA . LEU A 1 270 ? -16.372 3.052 19.691 1.00 41.62 270 LEU A CA 1
ATOM 2182 C C . LEU A 1 270 ? -16.220 1.727 18.912 1.00 41.62 270 LEU A C 1
ATOM 2184 O O . LEU A 1 270 ? -16.223 1.752 17.684 1.00 41.62 270 LEU A O 1
ATOM 2188 N N . GLN A 1 271 ? -16.087 0.589 19.607 1.00 36.53 271 GLN A N 1
ATOM 2189 C CA . GLN A 1 271 ? -16.098 -0.771 19.034 1.00 36.53 271 GLN A CA 1
ATOM 2190 C C . GLN A 1 271 ? -17.502 -1.410 19.044 1.00 36.53 271 GLN A C 1
ATOM 2192 O O . GLN A 1 271 ? -17.732 -2.299 18.196 1.00 36.53 271 GLN A O 1
#

Secondary structure (DSSP, 8-state):
----HHHHHHHHHHHHHHHHHHHHHHHHHHHT--PPPTTTTTTS-HHHHHHHHHHHHHHHHHHHHHHHHHHHHHHHHHHTTHHHHHHHHHHHHHHHHIIIIIIHHTT-----HHHHHHHHHHHHHHHHHHHHHHHHHHHTT---EEEEETTEEEEEPPHHHHHH-SSHHHHHHHHHHHHHHHHTTHHHHHHHHHHHHHHHHHHHHHHHTT-HHHHHHTT-SS--HHHHHHHHHHHHHHHHHHHHHHHHHHHHHHHTTT-HHHHHHHHHHH-

InterPro domains:
  IPR001915 Peptidase M48 [PF01435] (142-248)
  IPR027057 CAAX prenyl protease 1 [cd07343] (8-271)
  IPR032456 CAAX prenyl protease 1, N-terminal [PF16491] (27-90)

pLDDT: mean 72.89, std 13.63, range [36.53, 94.25]